Protein AF-A0A2L1S5H8-F1 (afdb_monomer)

Sequence (191 aa):
MRNFRTRRFAALLLAAVLMPIAGTLACQVPDAAPITPFDGDRMTGFEAARFRGLAEALLSDNAAERALVSALFAPGETPISQMPDGSYRCRTIKLGGLLPLTAYTQFACTVSNDGTRIEKLTGSQRFSGDLLPSDGGGLFYWGALHYGDETPWTMMPTPNAVRSAVSTRLPASPCDIAWNCPFPALNRHTT

Radius of gyration: 22.93 Å; Cα contacts (8 Å, |Δi|>4): 328; chains: 1; bounding box: 68×65×68 Å

Foldseek 3Di:
DDDDDDDPPPDPPPPPPPPPPPQLDLQADDPPDPADVVQVVLSVCQVVLVVQLQVLLVVAPPPVQNVVVCLQCVQHWDAAQFDAWDKAWDWDWGRDAPHNIDTDGTFIKTADDRRFKIWTQDDQKIKIFTWPQHPSRHTKTKIFIDGNPDDGDDDDPDPPTIFTWTWTQRVSDPRGTDIRGPDDNPPPPDD

Solvent-accessible surface area (backbone atoms only — not comparable to full-atom values): 11303 Å² total; per-residue (Å²): 134,83,87,82,86,80,89,82,80,82,75,85,79,80,78,77,79,80,68,78,80,76,69,74,53,41,64,38,80,33,90,85,55,95,66,53,73,70,55,52,60,55,52,75,46,36,68,65,52,50,54,50,12,53,57,33,26,71,69,37,85,53,62,68,53,44,50,52,53,49,56,45,50,68,62,40,79,50,59,34,70,74,45,75,60,47,82,44,80,42,62,57,69,47,51,27,81,98,46,32,50,47,69,54,70,78,29,50,23,40,29,36,80,92,23,32,31,42,37,39,78,40,65,68,66,22,37,42,31,37,43,40,66,11,81,27,49,2,30,26,37,46,28,31,71,34,46,61,91,50,75,78,76,74,92,63,97,51,94,84,57,66,45,66,31,29,29,46,24,20,59,65,46,104,83,47,72,41,72,53,56,70,70,78,78,82,70,75,78,84,124

Secondary structure (DSSP, 8-state):
-------------------------TTPPPTT----HHHHHHHHTHHHHHHHHHHHHHT-S-HHHHHHHHHHHTT-----S---SEEEEE--EEESSSSSEEEPPPEEEEEETTTTEEEE-SSSEEEEEEEEEPTTSSEEEEEEEEETTSPPPP----TTTEEEEEEE--TTSTT--EEE-----------

Mean predicted aligned error: 12.67 Å

pLDDT: mean 71.25, std 21.09, range [22.42, 96.81]

Structure (mmCIF, N/CA/C/O backbone):
data_AF-A0A2L1S5H8-F1
#
_entry.id   AF-A0A2L1S5H8-F1
#
loop_
_atom_site.group_PDB
_atom_site.id
_atom_site.type_symbol
_atom_site.label_atom_id
_atom_site.label_alt_id
_atom_site.label_comp_id
_atom_site.label_asym_id
_atom_site.label_entity_id
_atom_site.label_seq_id
_atom_site.pdbx_PDB_ins_code
_atom_site.Cartn_x
_atom_site.Cartn_y
_atom_site.Cartn_z
_atom_site.occupancy
_atom_site.B_iso_or_equiv
_atom_site.auth_seq_id
_atom_site.auth_comp_id
_atom_site.auth_asym_id
_atom_site.auth_atom_id
_atom_site.pdbx_PDB_model_num
ATOM 1 N N . MET A 1 1 ? -50.890 41.681 -49.998 1.00 37.38 1 MET A N 1
ATOM 2 C CA . MET A 1 1 ? -49.717 41.227 -50.776 1.00 37.38 1 MET A CA 1
ATOM 3 C C . MET A 1 1 ? -48.548 40.986 -49.826 1.00 37.38 1 MET A C 1
ATOM 5 O O . MET A 1 1 ? -48.240 41.877 -49.056 1.00 37.38 1 MET A O 1
ATOM 9 N N . ARG A 1 2 ? -47.940 39.794 -49.922 1.00 42.97 2 ARG A N 1
ATOM 10 C CA . ARG A 1 2 ? -46.590 39.385 -49.468 1.00 42.97 2 ARG A CA 1
ATOM 11 C C . ARG A 1 2 ? -46.210 39.445 -47.972 1.00 42.97 2 ARG A C 1
ATOM 13 O O . ARG A 1 2 ? -45.837 40.473 -47.427 1.00 42.97 2 ARG A O 1
ATOM 20 N N . ASN A 1 3 ? -46.192 38.234 -47.405 1.00 45.56 3 ASN A N 1
ATOM 21 C CA . ASN A 1 3 ? -45.348 37.693 -46.332 1.00 45.56 3 ASN A CA 1
ATOM 22 C C . ASN A 1 3 ? -43.925 38.285 -46.264 1.00 45.56 3 ASN A C 1
ATOM 24 O O . ASN A 1 3 ? -43.349 38.530 -47.316 1.00 45.56 3 ASN A O 1
ATOM 28 N N . PHE A 1 4 ? -43.315 38.343 -45.070 1.00 49.88 4 PHE A N 1
ATOM 29 C CA . PHE A 1 4 ? -42.161 37.499 -44.696 1.00 49.88 4 PHE A CA 1
ATOM 30 C C . PHE A 1 4 ? -41.820 37.601 -43.190 1.00 49.88 4 PHE A C 1
ATOM 32 O O . PHE A 1 4 ? -41.915 38.653 -42.569 1.00 49.88 4 PHE A O 1
ATOM 39 N N . ARG A 1 5 ? -41.450 36.429 -42.651 1.00 59.50 5 ARG A N 1
ATOM 40 C CA . ARG A 1 5 ? -40.860 36.043 -41.348 1.00 59.50 5 ARG A CA 1
ATOM 41 C C . ARG A 1 5 ? -39.951 37.122 -40.712 1.00 59.50 5 ARG A C 1
ATOM 43 O O . ARG A 1 5 ? -39.322 37.893 -41.420 1.00 59.50 5 ARG A O 1
ATOM 50 N N . THR A 1 6 ? -39.729 37.172 -39.393 1.00 53.41 6 THR A N 1
ATOM 51 C CA . THR A 1 6 ? -38.780 36.271 -38.703 1.00 53.41 6 THR A CA 1
ATOM 52 C C . THR A 1 6 ? -38.848 36.460 -37.179 1.00 53.41 6 THR A C 1
ATOM 54 O O . THR A 1 6 ? -38.653 37.560 -36.670 1.00 53.41 6 THR A O 1
ATOM 57 N N . ARG A 1 7 ? -39.087 35.363 -36.450 1.00 57.34 7 ARG A N 1
ATOM 58 C CA . ARG A 1 7 ? -38.918 35.250 -34.994 1.00 57.34 7 ARG A CA 1
ATOM 59 C C . ARG A 1 7 ? -37.433 35.395 -34.648 1.00 57.34 7 ARG A C 1
ATOM 61 O O . ARG A 1 7 ? -36.640 34.570 -35.090 1.00 57.34 7 ARG A O 1
ATOM 68 N N . ARG A 1 8 ? -37.053 36.387 -33.841 1.00 53.59 8 ARG A N 1
ATOM 69 C CA . ARG A 1 8 ? -35.722 36.443 -33.217 1.00 53.59 8 ARG A CA 1
ATOM 70 C C . ARG A 1 8 ? -35.810 35.877 -31.800 1.00 53.59 8 ARG A C 1
ATOM 72 O O . ARG A 1 8 ? -35.970 36.616 -30.839 1.00 53.59 8 ARG A O 1
ATOM 79 N N . PHE A 1 9 ? -35.730 34.552 -31.694 1.00 50.94 9 PHE A N 1
ATOM 80 C CA . PHE A 1 9 ? -35.296 33.894 -30.464 1.00 50.94 9 PHE A CA 1
ATOM 81 C C . PHE A 1 9 ? -33.781 34.093 -30.366 1.00 50.94 9 PHE A C 1
ATOM 83 O O . PHE A 1 9 ? -33.018 33.396 -31.030 1.00 50.94 9 PHE A O 1
ATOM 90 N N . ALA A 1 10 ? -33.345 35.088 -29.596 1.00 54.00 10 ALA A N 1
ATOM 91 C CA . ALA A 1 10 ? -31.948 35.217 -29.202 1.00 54.00 10 ALA A CA 1
ATOM 92 C C . ALA A 1 10 ? -31.666 34.157 -28.127 1.00 54.00 10 ALA A C 1
ATOM 94 O O . ALA A 1 10 ? -31.875 34.386 -26.939 1.00 54.00 10 ALA A O 1
ATOM 95 N N . ALA A 1 11 ? -31.283 32.957 -28.561 1.00 53.28 11 ALA A N 1
ATOM 96 C CA . ALA A 1 11 ? -30.838 31.896 -27.672 1.00 53.28 11 ALA A CA 1
ATOM 97 C C . ALA A 1 11 ? -29.423 32.224 -27.169 1.00 53.28 11 ALA A C 1
ATOM 99 O O . ALA A 1 11 ? -28.457 32.197 -27.930 1.00 53.28 11 ALA A O 1
ATOM 100 N N . LEU A 1 12 ? -29.320 32.546 -25.879 1.00 53.62 12 LEU A N 1
ATOM 101 C CA . LEU A 1 12 ? -28.081 32.517 -25.107 1.00 53.62 12 LEU A CA 1
ATOM 102 C C . LEU A 1 12 ? -27.557 31.073 -25.076 1.00 53.62 12 LEU A C 1
ATOM 104 O O . LEU A 1 12 ? -28.021 30.259 -24.283 1.00 53.62 12 LEU A O 1
ATOM 108 N N . LEU A 1 13 ? -26.598 30.744 -25.941 1.00 55.34 13 LEU A N 1
ATOM 109 C CA . LEU A 1 13 ? -25.787 29.531 -25.826 1.00 55.34 13 LEU A CA 1
ATOM 110 C C . LEU A 1 13 ? -24.495 29.880 -25.080 1.00 55.34 13 LEU A C 1
ATOM 112 O O . LEU A 1 13 ? -23.445 30.071 -25.685 1.00 55.34 13 LEU A O 1
ATOM 116 N N . LEU A 1 14 ? -24.580 29.971 -23.750 1.00 54.44 14 LEU A N 1
ATOM 117 C CA . LEU A 1 14 ? -23.407 29.827 -22.890 1.00 54.44 14 LEU A CA 1
ATOM 118 C C . LEU A 1 14 ? -23.212 28.319 -22.670 1.00 54.44 14 LEU A C 1
ATOM 120 O O . LEU A 1 14 ? -23.723 27.738 -21.715 1.00 54.44 14 LEU A O 1
ATOM 124 N N . ALA A 1 15 ? -22.547 27.657 -23.617 1.00 56.06 15 ALA A N 1
ATOM 125 C CA . ALA A 1 15 ? -22.095 26.287 -23.425 1.00 56.06 15 ALA A CA 1
ATOM 126 C C . ALA A 1 15 ? -20.966 26.315 -22.386 1.00 56.06 15 ALA A C 1
ATOM 128 O O . ALA A 1 15 ? -19.814 26.601 -22.709 1.00 56.06 15 ALA A O 1
ATOM 129 N N . ALA A 1 16 ? -21.317 26.084 -21.121 1.00 56.06 16 ALA A N 1
ATOM 130 C CA . ALA A 1 16 ? -20.352 25.797 -20.076 1.00 56.06 16 ALA A CA 1
ATOM 131 C C . ALA A 1 16 ? -19.598 24.524 -20.480 1.00 56.06 16 ALA A C 1
ATOM 133 O O . ALA A 1 16 ? -20.149 23.422 -20.453 1.00 56.06 16 ALA A O 1
ATOM 134 N N . VAL A 1 17 ? -18.349 24.694 -20.910 1.00 54.56 17 VAL A N 1
ATOM 135 C CA . VAL A 1 17 ? -17.398 23.601 -21.093 1.00 54.56 17 VAL A CA 1
ATOM 136 C C . VAL A 1 17 ? -17.164 23.005 -19.706 1.00 54.56 17 VAL A C 1
ATOM 138 O O . VAL A 1 17 ? -16.354 23.500 -18.927 1.00 54.56 17 VAL A O 1
ATOM 141 N N . LEU A 1 18 ? -17.926 21.962 -19.376 1.00 51.59 18 LEU A N 1
ATOM 142 C CA . LEU A 1 18 ? -17.599 21.006 -18.324 1.00 51.59 18 LEU A CA 1
ATOM 143 C C . LEU A 1 18 ? -16.350 20.258 -18.788 1.00 51.59 18 LEU A C 1
ATOM 145 O O . LEU A 1 18 ? -16.427 19.145 -19.298 1.00 51.59 18 LEU A O 1
ATOM 149 N N . MET A 1 19 ? -15.196 20.910 -18.678 1.00 46.59 19 MET A N 1
ATOM 150 C CA . MET A 1 19 ? -13.923 20.218 -18.738 1.00 46.59 19 MET A CA 1
ATOM 151 C C . MET A 1 19 ? -13.879 19.374 -17.463 1.00 46.59 19 MET A C 1
ATOM 153 O O . MET A 1 19 ? -13.896 19.957 -16.372 1.00 46.59 19 MET A O 1
ATOM 157 N N . PRO A 1 20 ? -13.905 18.033 -17.540 1.00 42.75 20 PRO A N 1
ATOM 158 C CA . PRO A 1 20 ? -13.658 17.243 -16.355 1.00 42.75 20 PRO A CA 1
ATOM 159 C C . PRO A 1 20 ? -12.245 17.608 -15.913 1.00 42.75 20 PRO A C 1
ATOM 161 O O . PRO A 1 20 ? -11.277 17.390 -16.643 1.00 42.75 20 PRO A O 1
ATOM 164 N N . ILE A 1 21 ? -12.128 18.224 -14.739 1.00 43.25 21 ILE A N 1
ATOM 165 C CA . ILE A 1 21 ? -10.855 18.298 -14.038 1.00 43.25 21 ILE A CA 1
ATOM 166 C C . ILE A 1 21 ? -10.574 16.846 -13.665 1.00 43.25 21 ILE A C 1
ATOM 168 O O . ILE A 1 21 ? -11.036 16.355 -12.637 1.00 43.25 21 ILE A O 1
ATOM 172 N N . ALA A 1 22 ? -9.916 16.122 -14.567 1.00 45.59 22 ALA A N 1
ATOM 173 C CA . ALA A 1 22 ? -9.324 14.839 -14.263 1.00 45.59 22 ALA A CA 1
ATOM 174 C C . ALA A 1 22 ? -8.215 15.143 -13.257 1.00 45.59 22 ALA A C 1
ATOM 176 O O . ALA A 1 22 ? -7.086 15.456 -13.627 1.00 45.59 22 ALA A O 1
ATOM 177 N N . GLY A 1 23 ? -8.577 15.173 -11.974 1.00 46.03 23 GLY A N 1
ATOM 178 C CA . GLY A 1 23 ? -7.593 15.173 -10.911 1.00 46.03 23 GLY A CA 1
ATOM 179 C C . GLY A 1 23 ? -6.700 13.966 -11.149 1.00 46.03 23 GLY A C 1
ATOM 180 O O . GLY A 1 23 ? -7.201 12.852 -11.308 1.00 46.03 23 GLY A O 1
ATOM 181 N N . THR A 1 24 ? -5.394 14.193 -11.237 1.00 46.19 24 THR A N 1
ATOM 182 C CA . THR A 1 24 ? -4.409 13.119 -11.284 1.00 46.19 24 THR A CA 1
ATOM 183 C C . THR A 1 24 ? -4.548 12.340 -9.985 1.00 46.19 24 THR A C 1
ATOM 185 O O . THR A 1 24 ? -4.093 12.782 -8.929 1.00 46.19 24 THR A O 1
ATOM 188 N N . LEU A 1 25 ? -5.260 11.217 -10.032 1.00 52.94 25 LEU A N 1
ATOM 189 C CA . LEU A 1 25 ? -5.315 10.302 -8.906 1.00 52.94 25 LEU A CA 1
ATOM 190 C C . LEU A 1 25 ? -3.880 9.845 -8.635 1.00 52.94 25 LEU A C 1
ATOM 192 O O . LEU A 1 25 ? -3.161 9.506 -9.573 1.00 52.94 25 LEU A O 1
ATOM 196 N N . ALA A 1 26 ? -3.479 9.781 -7.363 1.00 50.38 26 ALA A N 1
ATOM 197 C CA . ALA A 1 26 ? -2.164 9.277 -6.935 1.00 50.38 26 ALA A CA 1
ATOM 198 C C . ALA A 1 26 ? -1.863 7.842 -7.436 1.00 50.38 26 ALA A C 1
ATOM 200 O O . ALA A 1 26 ? -0.739 7.346 -7.348 1.00 50.38 26 ALA A O 1
ATOM 201 N N . CYS A 1 27 ? -2.889 7.194 -7.985 1.00 57.31 27 CYS A N 1
ATOM 202 C CA . CYS A 1 27 ? -2.998 5.787 -8.304 1.00 57.31 27 CYS A CA 1
ATOM 203 C C . CYS A 1 27 ? -2.914 5.480 -9.800 1.00 57.31 27 CYS A C 1
ATOM 205 O O . CYS A 1 27 ? -3.568 4.551 -10.269 1.00 57.31 27 CYS A O 1
ATOM 207 N N . GLN A 1 28 ? -2.151 6.270 -10.556 1.00 66.94 28 GLN A N 1
ATOM 208 C CA . GLN A 1 28 ? -1.838 5.926 -11.940 1.00 66.94 28 GLN A CA 1
ATOM 209 C C . GLN A 1 28 ? -0.764 4.838 -11.991 1.00 66.94 28 GLN A C 1
ATOM 211 O O . GLN A 1 28 ? 0.167 4.811 -11.183 1.00 66.94 28 GLN A O 1
ATOM 216 N N . VAL A 1 29 ? -0.927 3.913 -12.933 1.00 73.50 29 VAL A N 1
ATOM 217 C CA . VAL A 1 29 ? 0.124 2.956 -13.270 1.00 73.50 29 VAL A CA 1
ATOM 218 C C . VAL A 1 29 ? 1.192 3.720 -14.056 1.00 73.50 29 VAL A C 1
ATOM 220 O O . VAL A 1 29 ? 0.826 4.326 -15.058 1.00 73.50 29 VAL A O 1
ATOM 223 N N . PRO A 1 30 ? 2.471 3.686 -13.650 1.00 76.06 30 PRO A N 1
ATOM 224 C CA . PRO A 1 30 ? 3.540 4.311 -14.421 1.00 76.06 30 PRO A CA 1
ATOM 225 C C . PRO A 1 30 ? 3.689 3.657 -15.800 1.00 76.06 30 PRO A C 1
ATOM 227 O O . PRO A 1 30 ? 3.696 2.429 -15.886 1.00 76.06 30 PRO A O 1
ATOM 230 N N . ASP A 1 31 ? 3.932 4.441 -16.853 1.00 76.88 31 ASP A N 1
ATOM 231 C CA . ASP A 1 31 ? 4.202 3.917 -18.209 1.00 76.88 31 ASP A CA 1
ATOM 232 C C . ASP A 1 31 ? 5.375 2.919 -18.244 1.00 76.88 31 ASP A C 1
ATOM 234 O O . ASP A 1 31 ? 5.386 1.959 -19.014 1.00 76.88 31 ASP A O 1
ATOM 238 N N . ALA A 1 32 ? 6.376 3.135 -17.387 1.00 72.75 32 ALA A N 1
ATOM 239 C CA . ALA A 1 32 ? 7.549 2.272 -17.269 1.00 72.75 32 ALA A CA 1
ATOM 240 C C . ALA A 1 32 ? 7.298 0.998 -16.439 1.00 72.75 32 ALA A C 1
ATOM 242 O O . ALA A 1 32 ? 8.213 0.185 -16.288 1.00 72.75 32 ALA A O 1
ATOM 243 N N . ALA A 1 33 ? 6.104 0.819 -15.862 1.00 77.44 33 ALA A N 1
ATOM 244 C CA . ALA A 1 33 ? 5.811 -0.331 -15.022 1.00 77.44 33 ALA A CA 1
ATOM 245 C C . ALA A 1 33 ? 5.723 -1.612 -15.873 1.00 77.44 33 ALA A C 1
ATOM 247 O O . ALA A 1 33 ? 4.916 -1.680 -16.804 1.00 77.44 33 ALA A O 1
ATOM 248 N N . PRO A 1 34 ? 6.499 -2.663 -15.551 1.00 80.00 34 PRO A N 1
ATOM 249 C CA . PRO A 1 34 ? 6.516 -3.916 -16.309 1.00 80.00 34 PRO A CA 1
ATOM 250 C C . PRO A 1 34 ? 5.311 -4.808 -15.955 1.00 80.00 34 PRO A C 1
ATOM 252 O O . PRO A 1 34 ? 5.455 -5.947 -15.506 1.00 80.00 34 PRO A O 1
ATOM 255 N N . ILE A 1 35 ? 4.099 -4.277 -16.129 1.00 75.50 35 ILE A N 1
ATOM 256 C CA . ILE A 1 35 ? 2.846 -4.974 -15.830 1.00 75.50 35 ILE A CA 1
ATOM 257 C C . ILE A 1 35 ? 2.243 -5.625 -17.075 1.00 75.50 35 ILE A C 1
ATOM 259 O O . ILE A 1 35 ? 2.471 -5.198 -18.207 1.00 75.50 35 ILE A O 1
ATOM 263 N N . THR A 1 36 ? 1.444 -6.671 -16.873 1.00 78.12 36 THR A N 1
ATOM 264 C CA . THR A 1 36 ? 0.701 -7.293 -17.974 1.00 78.12 36 THR A CA 1
ATOM 265 C C . THR A 1 36 ? -0.520 -6.445 -18.363 1.00 78.12 36 THR A C 1
ATOM 267 O O . THR A 1 36 ? -1.023 -5.684 -17.532 1.00 78.12 36 THR A O 1
ATOM 270 N N . PRO A 1 37 ? -1.083 -6.606 -19.578 1.00 80.31 37 PRO A N 1
ATOM 271 C CA . PRO A 1 37 ? -2.356 -5.970 -19.928 1.00 80.31 37 PRO A CA 1
ATOM 272 C C . PRO A 1 37 ? -3.489 -6.317 -18.950 1.00 80.31 37 PRO A C 1
ATOM 274 O O . PRO A 1 37 ? -4.278 -5.454 -18.582 1.00 80.31 37 PRO A O 1
ATOM 277 N N . PHE A 1 38 ? -3.514 -7.561 -18.455 1.00 74.62 38 PHE A N 1
ATOM 278 C CA . PHE A 1 38 ? -4.476 -8.009 -17.447 1.00 74.62 38 PHE A CA 1
ATOM 279 C C . PHE A 1 38 ? -4.347 -7.234 -16.126 1.00 74.62 38 PHE A C 1
ATOM 281 O O . PHE A 1 38 ? -5.352 -6.868 -15.514 1.00 74.62 38 PHE A O 1
ATOM 288 N N . ASP A 1 39 ? -3.120 -6.957 -15.683 1.00 74.00 39 ASP A N 1
ATOM 289 C CA . ASP A 1 39 ? -2.881 -6.110 -14.512 1.00 74.00 39 ASP A CA 1
ATOM 290 C C . ASP A 1 39 ? -3.316 -4.665 -14.773 1.00 74.00 39 ASP A C 1
ATOM 292 O O . ASP A 1 39 ? -3.930 -4.050 -13.901 1.00 74.00 39 ASP A O 1
ATOM 296 N N . GLY A 1 40 ? -3.055 -4.145 -15.976 1.00 78.69 40 GLY A N 1
ATOM 297 C CA . GLY A 1 40 ? -3.475 -2.807 -16.394 1.00 78.69 40 GLY A CA 1
ATOM 298 C C . GLY A 1 40 ? -4.989 -2.628 -16.304 1.00 78.69 40 GLY A C 1
ATOM 299 O O . GLY A 1 40 ? -5.462 -1.709 -15.634 1.00 78.69 40 GLY A O 1
ATOM 300 N N . ASP A 1 41 ? -5.752 -3.566 -16.872 1.00 77.31 41 ASP A N 1
ATOM 301 C CA . ASP A 1 41 ? -7.217 -3.564 -16.815 1.00 77.31 41 ASP A CA 1
ATOM 302 C C . ASP A 1 41 ? -7.726 -3.558 -15.370 1.00 77.31 41 ASP A C 1
ATOM 304 O O . ASP A 1 41 ? -8.626 -2.793 -15.017 1.00 77.31 41 ASP A O 1
ATOM 308 N N . ARG A 1 42 ? -7.119 -4.357 -14.485 1.00 74.44 42 ARG A N 1
ATOM 309 C CA . ARG A 1 42 ? -7.489 -4.378 -13.061 1.00 74.44 42 ARG A CA 1
ATOM 310 C C . ARG A 1 42 ? -7.230 -3.048 -12.368 1.00 74.44 42 ARG A C 1
ATOM 312 O O . ARG A 1 42 ? -8.025 -2.646 -11.516 1.00 74.44 42 ARG A O 1
ATOM 319 N N . MET A 1 43 ? -6.135 -2.380 -12.714 1.00 76.69 43 MET A N 1
ATOM 320 C CA . MET A 1 43 ? -5.774 -1.096 -12.122 1.00 76.69 43 MET A CA 1
ATOM 321 C C . MET A 1 43 ? -6.755 0.019 -12.501 1.00 76.69 43 MET A C 1
ATOM 323 O O . MET A 1 43 ? -6.967 0.921 -11.693 1.00 76.69 43 MET A O 1
ATOM 327 N N . THR A 1 44 ? -7.459 -0.084 -13.635 1.00 79.69 44 THR A N 1
ATOM 328 C CA . THR A 1 44 ? -8.524 0.878 -13.989 1.00 79.69 44 THR A CA 1
ATOM 329 C C . THR A 1 44 ? -9.662 0.927 -12.958 1.00 79.69 44 THR A C 1
ATOM 331 O O . THR A 1 44 ? -10.268 1.975 -12.743 1.00 79.69 44 THR A O 1
ATOM 334 N N . GLY A 1 45 ? -9.935 -0.188 -12.270 1.00 75.88 45 GLY A N 1
ATOM 335 C CA . GLY A 1 45 ? -10.990 -0.304 -11.259 1.00 75.88 45 GLY A CA 1
ATOM 336 C C . GLY A 1 45 ? -10.540 0.003 -9.828 1.00 75.88 45 GLY A C 1
ATOM 337 O O . GLY A 1 45 ? -11.317 -0.210 -8.892 1.00 75.88 45 GLY A O 1
ATOM 338 N N . PHE A 1 46 ? -9.299 0.459 -9.638 1.00 77.81 46 PHE A N 1
ATOM 339 C CA . PHE A 1 46 ? -8.663 0.551 -8.326 1.00 77.81 46 PHE A CA 1
ATOM 340 C C . PHE A 1 46 ? -9.439 1.416 -7.322 1.00 77.81 46 PHE A C 1
ATOM 342 O O . PHE A 1 46 ? -9.778 0.933 -6.241 1.00 77.81 46 PHE A O 1
ATOM 349 N N . GLU A 1 47 ? -9.780 2.659 -7.676 1.00 78.00 47 GLU A N 1
ATOM 350 C CA . GLU A 1 47 ? -10.494 3.568 -6.763 1.00 78.00 47 GLU A CA 1
ATOM 351 C C . GLU A 1 47 ? -11.873 3.029 -6.374 1.00 78.00 47 GLU A C 1
ATOM 353 O O . GLU A 1 47 ? -12.263 3.054 -5.207 1.00 78.00 47 GLU A O 1
ATOM 358 N N . ALA A 1 48 ? -12.609 2.463 -7.333 1.00 82.31 48 ALA A N 1
ATOM 359 C CA . ALA A 1 48 ? -13.911 1.868 -7.054 1.00 82.31 48 ALA A CA 1
ATOM 360 C C . ALA A 1 48 ? -13.793 0.672 -6.093 1.00 82.31 48 ALA A C 1
ATOM 362 O O . ALA A 1 48 ? -14.609 0.525 -5.180 1.00 82.31 48 ALA A O 1
ATOM 363 N N . ALA A 1 49 ? -12.774 -0.176 -6.271 1.00 82.19 49 ALA A N 1
ATOM 364 C CA . ALA A 1 49 ? -12.492 -1.282 -5.360 1.00 82.19 49 ALA A CA 1
ATOM 365 C C . ALA A 1 49 ? -12.109 -0.780 -3.961 1.00 82.19 49 ALA A C 1
ATOM 367 O O . ALA A 1 49 ? -12.590 -1.316 -2.963 1.00 82.19 49 ALA A O 1
ATOM 368 N N . ARG A 1 50 ? -11.302 0.281 -3.891 1.00 83.94 50 ARG A N 1
ATOM 369 C CA . ARG A 1 50 ? -10.880 0.920 -2.646 1.00 83.94 50 ARG A CA 1
ATOM 370 C C . ARG A 1 50 ? -12.063 1.476 -1.853 1.00 83.94 50 ARG A C 1
ATOM 372 O O . ARG A 1 50 ? -12.213 1.138 -0.680 1.00 83.94 50 ARG A O 1
ATOM 379 N N . PHE A 1 51 ? -12.927 2.272 -2.484 1.00 86.88 51 PHE A N 1
ATOM 380 C CA . PHE A 1 51 ? -14.115 2.821 -1.822 1.00 86.88 51 PHE A CA 1
ATOM 381 C C . PHE A 1 51 ? -15.077 1.729 -1.367 1.00 86.88 51 PHE A C 1
ATOM 383 O O . PHE A 1 51 ? -15.600 1.802 -0.256 1.00 86.88 51 PHE A O 1
ATOM 390 N N . ARG A 1 52 ? -15.274 0.690 -2.187 1.00 89.38 52 ARG A N 1
ATOM 391 C CA . ARG A 1 52 ? -16.094 -0.463 -1.802 1.00 89.38 52 ARG A CA 1
ATOM 392 C C . ARG A 1 52 ? -15.523 -1.168 -0.571 1.00 89.38 52 ARG A C 1
ATOM 394 O O . ARG A 1 52 ? -16.261 -1.398 0.378 1.00 89.38 52 ARG A O 1
ATOM 401 N N . GLY A 1 53 ? -14.220 -1.447 -0.557 1.00 89.06 53 GLY A N 1
ATOM 402 C CA . GLY A 1 53 ? -13.559 -2.080 0.584 1.00 89.06 53 GLY A CA 1
ATOM 403 C C . GLY A 1 53 ? -13.667 -1.244 1.860 1.00 89.06 53 GLY A C 1
ATOM 404 O O . GLY A 1 53 ? -13.957 -1.787 2.923 1.00 89.06 53 GLY A O 1
ATOM 405 N N . LEU A 1 54 ? -13.486 0.078 1.770 1.00 91.00 54 LEU A N 1
ATOM 406 C CA . LEU A 1 54 ? -13.679 0.984 2.908 1.00 91.00 54 LEU A CA 1
ATOM 407 C C . LEU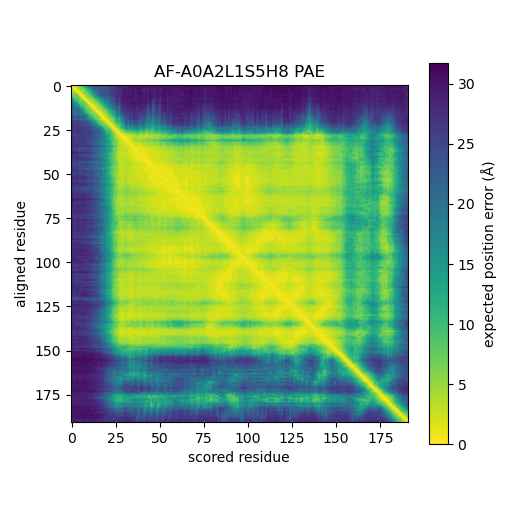 A 1 54 ? -15.128 0.971 3.409 1.00 91.00 54 LEU A C 1
ATOM 409 O O . LEU A 1 54 ? -15.349 0.906 4.615 1.00 91.00 54 LEU A O 1
ATOM 413 N N . ALA A 1 55 ? -16.109 0.985 2.502 1.00 93.50 55 ALA A N 1
ATOM 414 C CA . ALA A 1 55 ? -17.520 0.893 2.864 1.00 93.50 55 ALA A CA 1
ATOM 415 C C . ALA A 1 55 ? -17.850 -0.438 3.561 1.00 93.50 55 ALA A C 1
ATOM 417 O O . ALA A 1 55 ? -18.538 -0.438 4.577 1.00 93.50 55 ALA A O 1
ATOM 418 N N . GLU A 1 56 ? -17.317 -1.560 3.071 1.00 93.56 56 GLU A N 1
ATOM 419 C CA . GLU A 1 56 ? -17.459 -2.869 3.722 1.00 93.56 56 GLU A CA 1
ATOM 420 C C . GLU A 1 56 ? -16.773 -2.898 5.097 1.00 93.56 56 GLU A C 1
ATOM 422 O O . GLU A 1 56 ? -17.346 -3.408 6.058 1.00 93.56 56 GLU A O 1
ATOM 427 N N . ALA A 1 57 ? -15.594 -2.285 5.237 1.00 94.06 57 ALA A N 1
ATOM 428 C CA . ALA A 1 57 ? -14.872 -2.220 6.506 1.00 94.06 57 ALA A CA 1
ATOM 429 C C . ALA A 1 57 ? -15.641 -1.471 7.605 1.00 94.06 57 ALA A C 1
ATOM 431 O O . ALA A 1 57 ? -15.533 -1.831 8.782 1.00 94.06 57 ALA A O 1
ATOM 432 N N . LEU A 1 58 ? -16.460 -0.478 7.238 1.00 93.75 58 LEU A N 1
ATOM 433 C CA . LEU A 1 58 ? -17.350 0.220 8.173 1.00 93.75 58 LEU A CA 1
ATOM 434 C C . LEU A 1 58 ? -18.424 -0.699 8.774 1.00 93.75 58 LEU A C 1
ATOM 436 O O . LEU A 1 58 ? -18.893 -0.425 9.877 1.00 93.75 58 LEU A O 1
ATOM 440 N N . LEU A 1 59 ? -18.780 -1.787 8.083 1.00 95.31 59 LEU A N 1
ATOM 441 C CA . LEU A 1 59 ? -19.771 -2.772 8.528 1.00 95.31 59 LEU A CA 1
ATOM 442 C 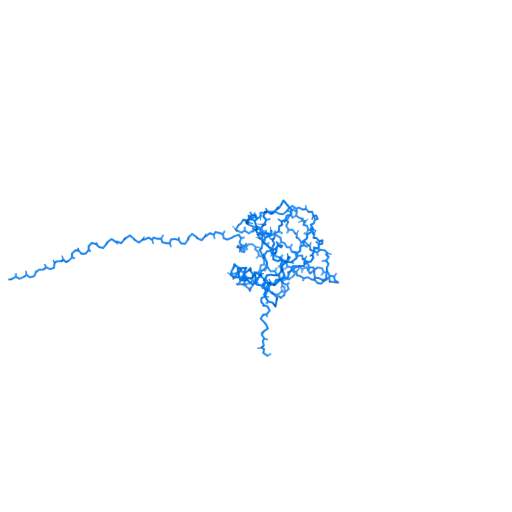C . LEU A 1 59 ? -19.178 -3.869 9.424 1.00 95.31 59 LEU A C 1
ATOM 444 O O . LEU A 1 59 ? -19.920 -4.714 9.914 1.00 95.31 59 LEU A O 1
ATOM 448 N N . SER A 1 60 ? -17.857 -3.902 9.629 1.00 96.25 60 SER A N 1
ATOM 449 C CA . SER A 1 60 ? -17.235 -4.868 10.544 1.00 96.25 60 SER A CA 1
ATOM 450 C C . SER A 1 60 ? -17.735 -4.654 11.969 1.00 96.25 60 SER A C 1
ATOM 452 O O . SER A 1 60 ? -17.780 -3.514 12.413 1.00 96.25 60 SER A O 1
ATOM 454 N N . ASP A 1 61 ? -18.003 -5.718 12.730 1.00 96.81 61 ASP A N 1
ATOM 455 C CA . ASP A 1 61 ? -18.331 -5.622 14.162 1.00 96.81 61 ASP A CA 1
ATOM 456 C C . ASP A 1 61 ? -17.090 -5.384 15.043 1.00 96.81 61 ASP A C 1
ATOM 458 O O . ASP A 1 61 ? -17.197 -4.918 16.181 1.00 96.81 61 ASP A O 1
ATOM 462 N N . ASN A 1 62 ? -15.882 -5.602 14.511 1.00 96.62 62 ASN A N 1
ATOM 463 C CA . ASN A 1 62 ? -14.636 -5.444 15.257 1.00 96.62 62 ASN A CA 1
ATOM 464 C C . ASN A 1 62 ? -14.232 -3.966 15.406 1.00 96.62 62 ASN A C 1
ATOM 466 O O . ASN A 1 62 ? -13.559 -3.383 14.552 1.00 96.62 62 ASN A O 1
ATOM 470 N N . ALA A 1 63 ? -14.616 -3.354 16.530 1.00 96.56 63 ALA A N 1
ATOM 471 C CA . ALA A 1 63 ? -14.355 -1.940 16.801 1.00 96.56 63 ALA A CA 1
ATOM 472 C C . 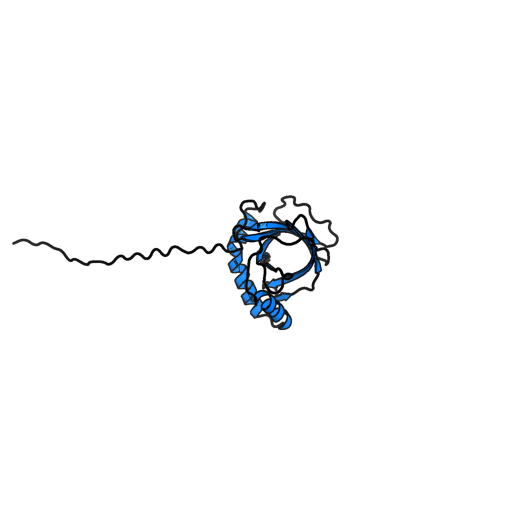ALA A 1 63 ? -12.861 -1.582 16.844 1.00 96.56 63 ALA A C 1
ATOM 474 O O . ALA A 1 63 ? -12.490 -0.482 16.434 1.00 96.56 63 ALA A O 1
ATOM 475 N N . ALA A 1 64 ? -12.001 -2.499 17.296 1.00 95.56 64 ALA A N 1
ATOM 476 C CA . ALA A 1 64 ? -10.562 -2.260 17.362 1.00 95.56 64 ALA A CA 1
ATOM 477 C C . ALA A 1 64 ? -9.938 -2.186 15.960 1.00 95.56 64 ALA A C 1
ATOM 479 O O . ALA A 1 64 ? -9.122 -1.306 15.690 1.00 95.56 64 ALA A O 1
ATOM 480 N N . GLU A 1 65 ? -10.354 -3.060 15.042 1.00 94.75 65 GLU A N 1
ATOM 481 C CA . GLU A 1 65 ? -9.897 -2.997 13.652 1.00 94.75 65 GLU A CA 1
ATOM 482 C C . GLU A 1 65 ? -10.420 -1.751 12.937 1.00 94.75 65 GLU A C 1
ATOM 484 O O . GLU A 1 65 ? -9.653 -1.090 12.234 1.00 94.75 65 GLU A O 1
ATOM 489 N N . ARG A 1 66 ? -11.689 -1.376 13.155 1.00 95.38 66 ARG A N 1
ATOM 490 C CA . ARG A 1 66 ? -12.228 -0.124 12.601 1.00 95.38 66 ARG A CA 1
ATOM 491 C C . ARG A 1 66 ? -11.445 1.086 13.105 1.00 95.38 66 ARG A C 1
ATOM 493 O O . ARG A 1 66 ? -11.103 1.953 12.312 1.00 95.38 66 ARG A O 1
ATOM 500 N N . ALA A 1 67 ? -11.099 1.125 14.394 1.00 93.81 67 ALA A N 1
ATOM 501 C CA . ALA A 1 67 ? -10.284 2.198 14.960 1.00 93.81 67 ALA A CA 1
ATOM 502 C C . ALA A 1 67 ? -8.881 2.268 14.333 1.00 93.81 67 ALA A C 1
ATOM 504 O O . ALA A 1 67 ? -8.390 3.367 14.085 1.00 93.81 67 ALA A O 1
ATOM 505 N N . LEU A 1 68 ? -8.258 1.121 14.022 1.00 91.31 68 LEU A N 1
ATOM 506 C CA . LEU A 1 68 ? -6.984 1.082 13.295 1.00 91.31 68 LEU A CA 1
ATOM 507 C C . LEU A 1 68 ? -7.108 1.699 11.897 1.00 91.31 68 LEU A C 1
ATOM 509 O O . LEU A 1 68 ? -6.255 2.494 11.517 1.00 91.31 68 LEU A O 1
ATOM 513 N N . VAL A 1 69 ? -8.164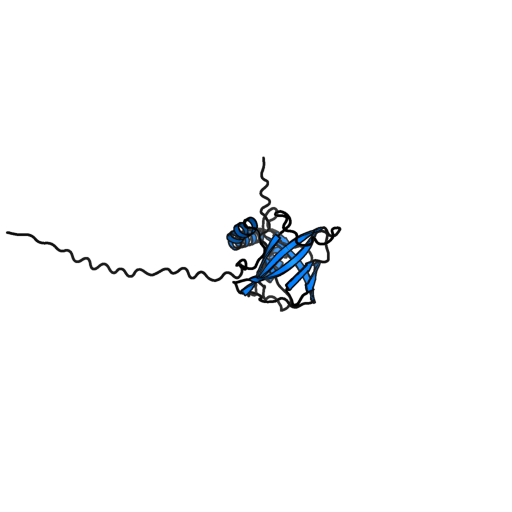 1.364 11.150 1.00 90.81 69 VAL A N 1
ATOM 514 C CA . VAL A 1 69 ? -8.425 1.947 9.823 1.00 90.81 69 VAL A CA 1
ATOM 515 C C . VAL A 1 69 ? -8.705 3.446 9.931 1.00 90.81 69 VAL A C 1
ATOM 517 O O . VAL A 1 69 ? -8.119 4.232 9.196 1.00 90.81 69 VAL A O 1
ATOM 520 N N . SER A 1 70 ? -9.540 3.875 10.878 1.00 90.12 70 SER A N 1
ATOM 521 C CA . SER A 1 70 ? -9.826 5.299 11.080 1.00 90.12 70 SER A CA 1
ATOM 522 C C . SER A 1 70 ? -8.570 6.092 11.432 1.00 90.12 70 SER A C 1
ATOM 524 O O . SER A 1 70 ? -8.338 7.143 10.846 1.00 90.12 70 SER A O 1
ATOM 526 N N . ALA A 1 71 ? -7.735 5.590 12.348 1.00 87.12 71 ALA A N 1
ATOM 527 C CA . ALA A 1 71 ? -6.475 6.238 12.720 1.00 87.12 71 ALA A CA 1
ATOM 528 C C . ALA A 1 71 ? -5.503 6.325 11.540 1.00 87.12 71 ALA A C 1
ATOM 530 O O . ALA A 1 71 ? -4.761 7.296 11.416 1.00 87.12 71 ALA A O 1
ATOM 531 N N . LEU A 1 72 ? -5.540 5.320 10.666 1.00 83.31 72 LEU A N 1
ATOM 532 C CA . LEU A 1 72 ? -4.738 5.275 9.464 1.00 83.31 72 LEU A CA 1
ATOM 533 C C . LEU A 1 72 ? -5.137 6.407 8.489 1.00 83.31 72 LEU A C 1
ATOM 535 O O . LEU A 1 72 ? -4.258 7.098 7.998 1.00 83.31 72 LEU A O 1
ATOM 539 N N . PHE A 1 73 ? -6.427 6.668 8.258 1.00 82.56 73 PHE A N 1
ATOM 540 C CA . PHE A 1 73 ? -6.880 7.718 7.322 1.00 82.56 73 PHE A CA 1
ATOM 541 C C . PHE A 1 73 ? -7.100 9.110 7.942 1.00 82.56 73 PHE A C 1
ATOM 543 O O . PHE A 1 73 ? -7.177 10.095 7.210 1.00 82.56 73 PHE A O 1
ATOM 550 N N . ALA A 1 74 ? -7.190 9.222 9.271 1.00 84.81 74 ALA A N 1
ATOM 551 C CA . ALA A 1 74 ? -7.464 10.476 9.987 1.00 84.81 74 ALA A CA 1
ATOM 552 C C . ALA A 1 74 ? -6.602 11.691 9.579 1.00 84.81 74 ALA A C 1
ATOM 554 O O . ALA A 1 74 ? -7.139 12.798 9.530 1.00 84.81 74 ALA A O 1
ATOM 555 N N . PRO A 1 75 ? -5.301 11.545 9.278 1.00 78.00 75 PRO A N 1
ATOM 556 C CA . PRO A 1 75 ? -4.458 12.682 8.920 1.00 78.00 75 PRO A CA 1
ATOM 557 C C . PRO A 1 75 ? -4.607 13.143 7.461 1.00 78.00 75 PRO A C 1
ATOM 559 O O . PRO A 1 75 ? -4.000 14.140 7.076 1.00 78.00 75 PRO A O 1
ATOM 562 N N . GLY A 1 76 ? -5.394 12.434 6.648 1.00 78.19 76 GLY A N 1
ATOM 563 C CA . GLY A 1 76 ? -5.541 12.671 5.214 1.00 78.19 76 GLY A CA 1
ATOM 564 C C . GLY A 1 76 ? -4.707 11.710 4.370 1.00 78.19 76 GLY A C 1
ATOM 565 O O . GLY A 1 76 ? -4.221 10.693 4.852 1.00 78.19 76 GLY A O 1
ATOM 566 N N . GLU A 1 77 ? -4.553 12.018 3.088 1.00 73.06 77 GLU A N 1
ATOM 567 C CA . GLU A 1 77 ? -3.782 11.222 2.132 1.00 73.06 77 GLU A CA 1
ATOM 568 C C . GLU A 1 77 ? -2.840 12.152 1.381 1.00 73.06 77 GLU A C 1
ATOM 570 O O . GLU A 1 77 ? -3.288 13.022 0.636 1.00 73.06 77 GLU A O 1
ATOM 575 N N . THR A 1 78 ? -1.537 11.963 1.571 1.00 75.56 78 THR A N 1
ATOM 576 C CA . THR A 1 78 ? -0.514 12.720 0.844 1.00 75.56 78 THR A CA 1
ATOM 577 C C . THR A 1 78 ? 0.398 11.718 0.160 1.00 75.56 78 THR A C 1
ATOM 579 O O . THR A 1 78 ? 0.973 10.886 0.862 1.00 75.56 78 THR A O 1
ATOM 582 N N . PRO A 1 79 ? 0.559 11.762 -1.173 1.00 73.44 79 PRO A N 1
ATOM 583 C CA . PRO A 1 79 ? 1.443 10.844 -1.880 1.00 73.44 79 PRO A CA 1
ATOM 584 C C . PRO A 1 79 ? 2.885 10.878 -1.353 1.00 73.44 79 PRO A C 1
ATOM 586 O O . PRO A 1 79 ? 3.371 11.905 -0.873 1.00 73.44 79 PRO A O 1
ATOM 589 N N . ILE A 1 80 ? 3.571 9.738 -1.449 1.00 75.69 80 ILE A N 1
ATOM 590 C CA . ILE A 1 80 ? 5.025 9.657 -1.286 1.00 75.69 80 ILE A CA 1
ATOM 591 C C . ILE A 1 80 ? 5.693 9.463 -2.613 1.00 75.69 80 ILE A C 1
ATOM 593 O O . ILE A 1 80 ? 5.336 8.538 -3.322 1.00 75.69 80 ILE A O 1
ATOM 597 N N . SER A 1 81 ? 6.727 10.249 -2.874 1.00 79.19 81 SER A N 1
ATOM 598 C CA . SER A 1 81 ? 7.593 10.049 -4.028 1.00 79.19 81 SER A CA 1
ATOM 599 C C . SER A 1 81 ? 8.763 9.104 -3.745 1.00 79.19 81 SER A C 1
ATOM 601 O O . SER A 1 81 ? 9.365 8.600 -4.684 1.00 79.19 81 SER A O 1
ATOM 603 N N . GLN A 1 82 ? 9.103 8.863 -2.472 1.00 83.56 82 GLN A N 1
ATOM 604 C CA . GLN A 1 82 ? 10.207 7.986 -2.079 1.00 83.56 82 GLN A CA 1
ATOM 605 C C . GLN A 1 82 ? 10.014 7.449 -0.657 1.00 83.56 82 GLN A C 1
ATOM 607 O O . GLN A 1 82 ? 9.459 8.129 0.217 1.00 83.56 82 GLN A O 1
ATOM 612 N N . MET A 1 83 ? 10.503 6.232 -0.421 1.00 84.44 83 MET A N 1
ATOM 613 C CA . MET A 1 83 ? 10.562 5.626 0.903 1.00 84.44 83 MET A CA 1
ATOM 614 C C . MET A 1 83 ? 12.018 5.585 1.392 1.00 84.44 83 MET A C 1
ATOM 616 O O . MET A 1 83 ? 12.889 5.216 0.617 1.00 84.44 83 MET A O 1
ATOM 620 N N . PRO A 1 84 ? 12.330 5.980 2.638 1.00 89.25 84 PRO A N 1
ATOM 621 C CA . PRO A 1 84 ? 13.693 5.850 3.148 1.00 89.25 84 PRO A CA 1
ATOM 622 C C . PRO A 1 84 ? 14.111 4.381 3.258 1.00 89.25 84 PRO A C 1
ATOM 624 O O . PRO A 1 84 ? 13.299 3.535 3.638 1.00 89.25 84 PRO A O 1
ATOM 627 N N . ASP A 1 85 ? 15.382 4.082 3.016 1.00 93.75 85 ASP A N 1
ATOM 628 C CA . ASP A 1 85 ? 15.926 2.763 3.333 1.00 93.75 85 ASP A CA 1
ATOM 629 C C . ASP A 1 85 ? 15.884 2.503 4.843 1.00 93.75 85 ASP A C 1
ATOM 631 O O . ASP A 1 85 ? 16.042 3.414 5.662 1.00 93.75 85 ASP A O 1
ATOM 635 N N . GLY A 1 86 ? 15.670 1.245 5.226 1.00 92.88 86 GLY A N 1
ATOM 636 C CA . GLY A 1 86 ? 15.697 0.840 6.626 1.00 92.88 86 GLY A CA 1
ATOM 637 C C . GLY A 1 86 ? 14.762 -0.307 6.981 1.00 92.88 86 GLY A C 1
ATOM 638 O O . GLY A 1 86 ? 14.144 -0.950 6.131 1.00 92.88 86 GLY A O 1
ATOM 639 N N . SER A 1 87 ? 14.670 -0.556 8.285 1.00 94.75 87 SER A N 1
ATOM 640 C CA . SER A 1 87 ? 13.820 -1.591 8.872 1.00 94.75 87 SER A CA 1
ATOM 641 C C . SER A 1 87 ? 12.477 -1.014 9.308 1.00 94.75 87 SER A C 1
ATOM 643 O O . SER A 1 87 ? 12.416 0.000 10.000 1.00 94.75 87 SER A O 1
ATOM 645 N N . TYR A 1 88 ? 11.400 -1.714 8.965 1.00 91.50 88 TYR A N 1
ATOM 646 C CA . TYR A 1 88 ? 10.022 -1.278 9.155 1.00 91.50 88 TYR A CA 1
ATOM 647 C C . TYR A 1 88 ? 9.176 -2.325 9.875 1.00 91.50 88 TYR A C 1
ATOM 649 O O . TYR A 1 88 ? 9.438 -3.530 9.833 1.00 91.50 88 TYR A O 1
ATOM 657 N N . ARG A 1 89 ? 8.090 -1.849 10.491 1.00 90.12 89 ARG A N 1
ATOM 658 C CA . ARG A 1 89 ? 6.988 -2.686 10.971 1.00 90.12 89 ARG A CA 1
ATOM 659 C C . ARG A 1 89 ? 5.792 -2.492 10.054 1.00 90.12 89 ARG A C 1
ATOM 661 O O . ARG A 1 89 ? 5.129 -1.462 10.116 1.00 90.12 89 ARG A O 1
ATOM 668 N N . CYS A 1 90 ? 5.543 -3.480 9.210 1.00 88.25 90 CYS A N 1
ATOM 669 C CA . CYS A 1 90 ? 4.470 -3.460 8.228 1.00 88.25 90 CYS A CA 1
ATOM 670 C C . CYS A 1 90 ? 3.330 -4.385 8.657 1.00 88.25 90 CYS A C 1
ATOM 672 O O . CYS A 1 90 ? 3.555 -5.452 9.228 1.00 88.25 90 CYS A O 1
ATOM 674 N N . ARG A 1 91 ? 2.093 -4.027 8.323 1.00 87.81 91 ARG A N 1
ATOM 675 C CA . ARG A 1 91 ? 0.940 -4.917 8.480 1.00 87.81 91 ARG A CA 1
ATOM 676 C C . ARG A 1 91 ? 0.074 -4.883 7.240 1.00 87.81 91 ARG A C 1
ATOM 678 O O . ARG A 1 91 ? 0.015 -3.879 6.539 1.00 87.81 91 ARG A O 1
ATOM 685 N N . THR A 1 92 ? -0.630 -5.978 7.005 1.00 87.06 92 THR A N 1
ATOM 686 C CA . THR A 1 92 ? -1.663 -6.045 5.973 1.00 87.06 92 THR A CA 1
ATOM 687 C C . THR A 1 92 ? -3.012 -5.746 6.615 1.00 87.06 92 THR A C 1
ATOM 689 O O . THR A 1 92 ? -3.340 -6.318 7.655 1.00 87.06 92 THR A O 1
ATOM 692 N N . ILE A 1 93 ? -3.802 -4.880 5.987 1.00 90.25 93 ILE A N 1
ATOM 693 C CA . ILE A 1 93 ? -5.196 -4.628 6.353 1.00 90.25 93 ILE A CA 1
ATOM 694 C C . ILE A 1 93 ? -6.038 -4.965 5.126 1.00 90.25 93 ILE A C 1
ATOM 696 O O . ILE A 1 93 ? -5.814 -4.4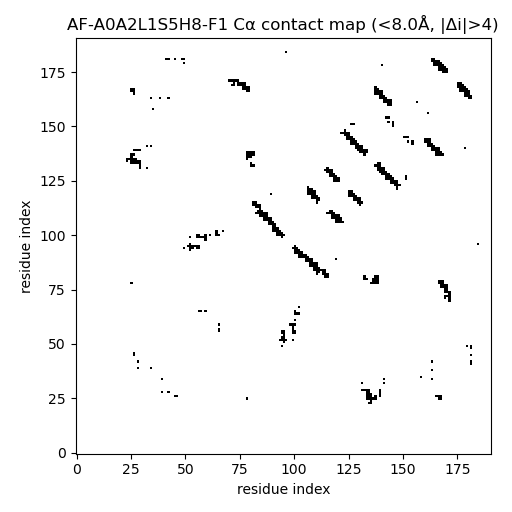17 4.050 1.00 90.25 93 ILE A O 1
ATOM 700 N N . LYS A 1 94 ? -6.959 -5.917 5.270 1.00 89.38 94 LYS A N 1
ATOM 701 C CA . LYS A 1 94 ? -7.893 -6.311 4.213 1.00 89.38 94 LYS A CA 1
ATOM 702 C C . LYS A 1 94 ? -9.208 -5.585 4.431 1.00 89.38 94 LYS A C 1
ATOM 704 O O . LYS A 1 94 ? -9.817 -5.741 5.485 1.00 89.38 94 LYS A O 1
ATOM 709 N N . LEU A 1 95 ? -9.601 -4.803 3.435 1.00 90.94 95 LEU A N 1
ATOM 710 C CA . LEU A 1 95 ? -10.843 -4.045 3.414 1.00 90.94 95 LEU A CA 1
ATOM 711 C C . LEU A 1 95 ? -11.823 -4.776 2.488 1.00 90.94 95 LEU A C 1
ATOM 713 O O . LEU A 1 95 ? -11.602 -4.814 1.277 1.00 90.94 95 LEU A O 1
ATOM 717 N N . GLY A 1 96 ? -12.860 -5.378 3.062 1.00 90.06 96 GLY A N 1
ATOM 718 C CA . GLY A 1 96 ? -13.878 -6.126 2.330 1.00 90.06 96 GLY A CA 1
ATOM 719 C C . GLY A 1 96 ? -13.478 -7.520 1.825 1.00 90.06 96 GLY A C 1
ATOM 720 O O . GLY A 1 96 ? -12.385 -8.042 2.082 1.00 90.06 96 GLY A O 1
ATOM 721 N N . GLY A 1 97 ? -14.395 -8.133 1.073 1.00 86.25 97 GLY A N 1
ATOM 722 C CA . GLY A 1 97 ? -14.266 -9.475 0.501 1.00 86.25 97 GLY A CA 1
ATOM 723 C C . GLY A 1 97 ? -14.994 -10.545 1.319 1.00 86.25 97 GLY A C 1
ATOM 724 O O . GLY A 1 97 ? -16.199 -10.464 1.525 1.00 86.25 97 GLY A O 1
ATOM 725 N N . LEU A 1 98 ? -14.282 -11.596 1.747 1.00 88.06 98 LEU A N 1
ATOM 726 C CA . LEU A 1 98 ? -14.893 -12.673 2.547 1.00 88.06 98 LEU A CA 1
ATOM 727 C C . LEU A 1 98 ? -15.297 -12.194 3.949 1.00 88.06 98 LEU A C 1
ATOM 729 O O . LEU A 1 98 ? -16.296 -12.648 4.496 1.00 88.06 98 LEU A O 1
ATOM 733 N N . LEU A 1 99 ? -14.487 -11.308 4.526 1.00 92.75 99 LEU A N 1
ATOM 734 C CA . LEU A 1 99 ? -14.750 -10.639 5.792 1.00 92.75 99 LEU A CA 1
ATOM 735 C C . LEU A 1 99 ? -14.777 -9.129 5.529 1.00 92.75 99 LEU A C 1
ATOM 737 O O . LEU A 1 99 ? -13.984 -8.664 4.710 1.00 92.75 99 LEU A O 1
ATOM 741 N N . PRO A 1 100 ? -15.628 -8.359 6.229 1.00 93.62 100 PRO A N 1
ATOM 742 C CA . PRO A 1 100 ? -15.733 -6.914 6.018 1.00 93.62 100 PRO A CA 1
ATOM 743 C C . PRO A 1 100 ? -14.418 -6.185 6.325 1.00 93.62 100 PRO A C 1
ATOM 745 O O . PRO A 1 100 ? -14.061 -5.219 5.657 1.00 93.62 100 PRO A O 1
ATOM 748 N N . LEU A 1 101 ? -13.672 -6.664 7.321 1.00 94.88 101 LEU A N 1
ATOM 749 C CA . LEU A 1 101 ? -12.385 -6.117 7.725 1.00 94.88 101 LEU A CA 1
ATOM 750 C C . LEU A 1 101 ? -11.527 -7.219 8.344 1.00 94.88 101 LEU A C 1
ATOM 752 O O . LEU A 1 101 ? -12.029 -8.113 9.024 1.00 94.88 101 LEU A O 1
ATOM 756 N N . THR A 1 102 ? -10.224 -7.174 8.091 1.00 93.69 102 THR A N 1
ATOM 757 C CA . THR A 1 102 ? -9.239 -7.965 8.835 1.00 93.69 102 THR A CA 1
ATOM 758 C C . THR A 1 102 ? -7.942 -7.180 8.928 1.00 93.69 102 THR A C 1
ATOM 760 O O . THR A 1 102 ? -7.322 -6.887 7.901 1.00 93.69 102 THR A O 1
ATOM 763 N N . ALA A 1 103 ? -7.492 -6.869 10.142 1.00 91.75 103 ALA A N 1
ATOM 764 C CA . ALA A 1 103 ? -6.197 -6.242 10.377 1.00 91.75 103 ALA A CA 1
ATOM 765 C C . ALA A 1 103 ? -5.219 -7.272 10.950 1.00 91.75 103 ALA A C 1
ATOM 767 O O . ALA A 1 103 ? -5.364 -7.746 12.075 1.00 91.75 103 ALA A O 1
ATOM 768 N N . TYR A 1 104 ? -4.190 -7.617 10.178 1.00 90.25 104 TYR A N 1
ATOM 769 C CA . TYR A 1 104 ? -3.171 -8.547 10.651 1.00 90.25 104 TYR A CA 1
ATOM 770 C C . TYR A 1 104 ? -2.221 -7.886 11.656 1.00 90.25 104 TYR A C 1
ATOM 772 O O . TYR A 1 104 ? -2.114 -6.659 11.759 1.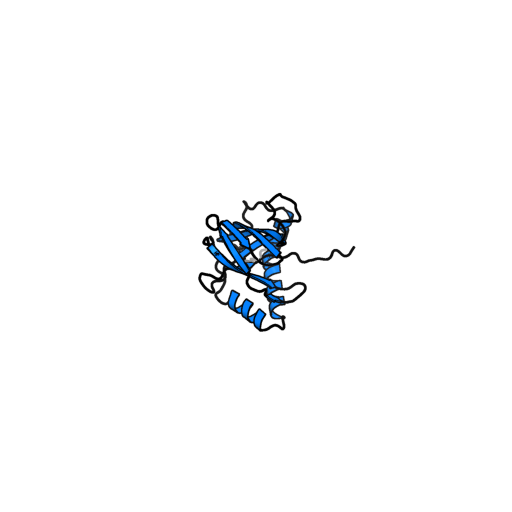00 90.25 104 TYR A O 1
ATOM 780 N N . THR A 1 105 ? -1.488 -8.738 12.374 1.00 91.06 105 THR A N 1
ATOM 781 C CA . THR A 1 105 ? -0.371 -8.314 13.220 1.00 91.06 105 THR A CA 1
ATOM 782 C C . THR A 1 105 ? 0.724 -7.604 12.412 1.00 91.06 105 THR A C 1
ATOM 784 O O . THR A 1 105 ? 0.726 -7.591 11.179 1.00 91.06 105 THR A O 1
ATOM 787 N N . GLN A 1 106 ? 1.667 -7.009 13.132 1.00 92.44 106 GLN A N 1
ATOM 788 C CA . GLN A 1 106 ? 2.848 -6.378 12.561 1.00 92.44 106 GLN A CA 1
ATOM 789 C C . GLN A 1 106 ? 3.903 -7.430 12.208 1.00 92.44 106 GLN A C 1
ATOM 791 O O . GLN A 1 106 ? 4.149 -8.365 12.968 1.00 92.44 106 GLN A O 1
ATOM 796 N N . PHE A 1 107 ? 4.554 -7.226 11.073 1.00 90.62 107 PHE A N 1
ATOM 797 C CA . PHE A 1 107 ? 5.622 -8.048 10.525 1.00 90.62 107 PHE A CA 1
ATOM 798 C C . PHE A 1 107 ? 6.870 -7.191 10.310 1.00 90.62 107 PHE A C 1
ATOM 800 O O . PHE A 1 107 ? 6.779 -5.981 10.098 1.00 90.62 107 PHE A O 1
ATOM 807 N N . ALA A 1 108 ? 8.041 -7.822 10.353 1.00 93.25 108 ALA A N 1
ATOM 808 C CA . ALA A 1 108 ? 9.283 -7.186 9.936 1.00 93.25 108 ALA A CA 1
ATOM 809 C C . ALA A 1 108 ? 9.281 -6.987 8.414 1.00 93.25 108 ALA A C 1
ATOM 811 O O . ALA A 1 108 ? 9.063 -7.948 7.671 1.00 93.25 108 ALA A O 1
ATOM 812 N N . CYS A 1 109 ? 9.537 -5.755 7.983 1.00 92.31 109 CYS A N 1
ATOM 813 C CA . CYS A 1 109 ? 9.784 -5.385 6.597 1.00 92.31 109 CYS A CA 1
ATOM 814 C C . CYS A 1 109 ? 11.113 -4.630 6.473 1.00 92.31 109 CYS A C 1
ATOM 816 O O . CYS A 1 109 ? 11.582 -4.037 7.444 1.00 92.31 109 CYS A O 1
ATOM 818 N N . THR A 1 110 ? 11.683 -4.602 5.275 1.00 94.81 110 THR A N 1
ATOM 819 C CA . THR A 1 110 ? 12.835 -3.766 4.921 1.00 94.81 110 THR A CA 1
ATOM 820 C C . THR A 1 110 ? 12.558 -2.997 3.644 1.00 94.81 110 THR A C 1
ATOM 822 O O . THR A 1 110 ? 11.901 -3.518 2.743 1.00 94.81 110 THR A O 1
ATOM 825 N N . VAL A 1 111 ? 13.072 -1.773 3.580 1.00 92.56 111 VAL A N 1
ATOM 826 C CA . VAL A 1 111 ? 13.195 -0.998 2.345 1.00 92.56 111 VAL A CA 1
ATOM 827 C C . VAL A 1 111 ? 14.676 -0.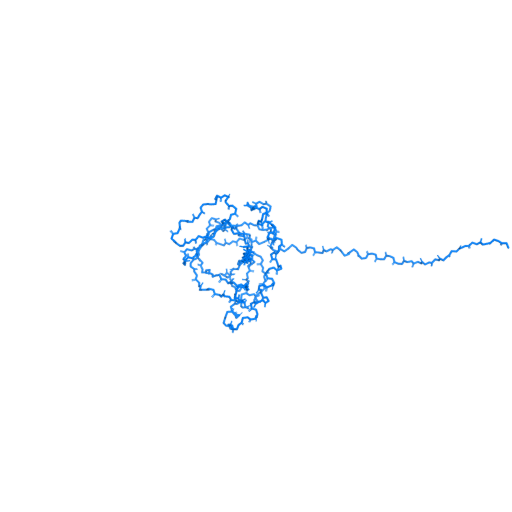820 2.046 1.00 92.56 111 VAL A C 1
ATOM 829 O O . VAL A 1 111 ? 15.460 -0.555 2.961 1.00 92.56 111 VAL A O 1
ATOM 832 N N . SER A 1 112 ? 15.051 -1.038 0.793 1.00 93.62 112 SER A N 1
ATOM 833 C CA . SER A 1 112 ? 16.430 -1.001 0.315 1.00 93.62 112 SER A CA 1
ATOM 834 C C . SER A 1 112 ? 16.510 -0.424 -1.099 1.00 93.62 112 SER A C 1
ATOM 836 O O . SER A 1 112 ? 15.488 -0.139 -1.734 1.00 93.62 112 SER A O 1
ATOM 838 N N . ASN A 1 113 ? 17.740 -0.310 -1.605 1.00 95.50 113 ASN A N 1
ATOM 839 C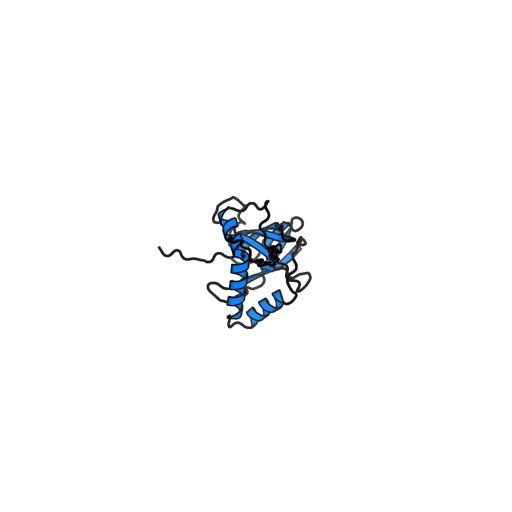 CA . ASN A 1 113 ? 18.053 0.198 -2.938 1.00 95.50 113 ASN A CA 1
ATOM 840 C C . ASN A 1 113 ? 17.526 1.626 -3.131 1.00 95.50 113 ASN A C 1
ATOM 842 O O . ASN A 1 113 ? 16.780 1.889 -4.073 1.00 95.50 113 ASN A O 1
ATOM 846 N N . ASP A 1 114 ? 17.876 2.534 -2.219 1.00 94.62 114 ASP A N 1
ATOM 847 C CA . ASP A 1 114 ? 17.493 3.949 -2.283 1.00 94.62 114 ASP A CA 1
ATOM 848 C C . ASP A 1 114 ? 15.967 4.164 -2.321 1.00 94.62 114 ASP A C 1
ATOM 850 O O . ASP A 1 114 ? 15.448 5.081 -2.961 1.00 94.62 114 ASP A O 1
ATOM 854 N N . GLY A 1 115 ? 15.222 3.315 -1.615 1.00 90.12 115 GLY A N 1
ATOM 855 C CA . GLY A 1 115 ? 13.773 3.402 -1.513 1.00 90.12 115 GLY A CA 1
ATOM 856 C C . GLY A 1 115 ? 13.003 2.693 -2.614 1.00 90.12 115 GLY A C 1
ATOM 857 O O . GLY A 1 115 ? 11.787 2.869 -2.695 1.00 90.12 115 GLY A O 1
ATOM 858 N N . THR A 1 116 ? 13.682 1.921 -3.465 1.00 91.50 116 THR A N 1
ATOM 859 C CA . THR A 1 116 ? 13.078 1.300 -4.655 1.00 91.50 116 THR A CA 1
ATOM 860 C C . THR A 1 116 ? 12.702 -0.162 -4.461 1.00 91.50 116 THR A C 1
ATOM 862 O O . THR A 1 116 ? 12.011 -0.718 -5.308 1.00 91.50 116 THR A O 1
ATOM 865 N N . ARG A 1 117 ? 13.093 -0.799 -3.354 1.00 91.06 117 ARG A N 1
ATOM 866 C CA . ARG A 1 117 ? 12.777 -2.202 -3.063 1.00 91.06 117 ARG A CA 1
ATOM 867 C C . ARG A 1 117 ? 12.134 -2.335 -1.692 1.00 91.06 117 ARG A C 1
ATOM 869 O O . ARG A 1 117 ? 12.627 -1.765 -0.726 1.00 91.06 117 ARG A O 1
ATOM 876 N N . ILE A 1 118 ? 11.065 -3.123 -1.589 1.00 89.19 118 ILE A N 1
ATOM 877 C CA . ILE A 1 118 ? 10.423 -3.472 -0.315 1.00 89.19 118 ILE A CA 1
ATOM 878 C C . ILE A 1 118 ? 10.303 -4.986 -0.155 1.00 89.19 118 ILE A C 1
ATOM 880 O O . ILE A 1 118 ? 9.934 -5.700 -1.090 1.00 89.19 118 ILE A O 1
ATOM 884 N N . GLU A 1 119 ? 10.563 -5.477 1.056 1.00 90.38 119 GLU A N 1
ATOM 885 C CA . GLU A 1 119 ? 10.459 -6.894 1.402 1.00 90.38 119 GLU A CA 1
ATOM 886 C C . GLU A 1 119 ? 9.803 -7.093 2.765 1.00 90.38 119 GLU A C 1
ATOM 888 O O . GLU A 1 119 ? 10.131 -6.414 3.734 1.00 90.38 119 GLU A O 1
ATOM 893 N N . LYS A 1 120 ? 8.894 -8.065 2.857 1.00 88.94 120 LYS A N 1
ATOM 894 C CA . LYS A 1 120 ? 8.325 -8.556 4.114 1.00 88.94 120 LYS A CA 1
ATOM 895 C C . LYS A 1 120 ? 9.062 -9.820 4.543 1.00 88.94 120 LYS A C 1
ATOM 897 O O . LYS A 1 120 ? 8.932 -10.862 3.913 1.00 88.94 120 LYS A O 1
ATOM 902 N N . LEU A 1 121 ? 9.770 -9.749 5.665 1.00 91.38 121 LEU A N 1
ATOM 903 C CA . LEU A 1 121 ? 10.729 -10.766 6.107 1.00 91.38 121 LEU A CA 1
ATOM 904 C C . LEU A 1 121 ? 10.137 -11.853 7.013 1.00 91.38 121 LEU A C 1
ATOM 906 O O . LEU A 1 121 ? 10.792 -12.852 7.293 1.00 91.38 121 LEU A O 1
ATOM 910 N N . THR A 1 122 ? 8.922 -11.666 7.533 1.00 91.31 122 THR A N 1
ATOM 911 C CA . THR A 1 122 ? 8.332 -12.558 8.552 1.00 91.31 122 THR A CA 1
ATOM 912 C C . THR A 1 122 ? 6.878 -12.909 8.246 1.00 91.31 122 THR A C 1
ATOM 914 O O . THR A 1 122 ? 6.203 -12.226 7.477 1.00 91.31 122 THR A O 1
ATOM 917 N N . GLY A 1 123 ? 6.383 -13.980 8.874 1.00 89.31 123 GLY A N 1
ATOM 918 C CA . GLY A 1 123 ? 5.052 -14.540 8.630 1.00 89.31 123 GLY A CA 1
ATOM 919 C C . GLY A 1 123 ? 5.051 -15.656 7.582 1.00 89.31 123 GLY A C 1
ATOM 920 O O . GLY A 1 123 ? 6.044 -15.870 6.888 1.00 89.31 123 GLY A O 1
ATOM 921 N N . SER A 1 124 ? 3.925 -16.372 7.494 1.00 86.56 124 SER A N 1
ATOM 922 C CA . SER A 1 124 ? 3.739 -17.502 6.569 1.00 86.56 124 SER A CA 1
ATOM 923 C C . SER A 1 124 ? 3.626 -17.075 5.110 1.00 86.56 124 SER A C 1
ATOM 925 O O . SER A 1 124 ? 4.007 -17.824 4.222 1.00 86.56 124 SER A O 1
ATOM 927 N N . GLN A 1 125 ? 3.111 -15.871 4.872 1.00 83.25 125 GLN A N 1
ATOM 928 C CA . GLN A 1 125 ? 3.043 -15.241 3.560 1.00 83.25 125 GLN A CA 1
ATOM 929 C C . GLN A 1 125 ? 3.880 -13.969 3.594 1.00 83.25 125 GLN A C 1
ATOM 931 O O . GLN A 1 125 ? 3.606 -13.052 4.384 1.00 83.25 125 GLN A O 1
ATOM 936 N N . ARG A 1 126 ? 4.893 -13.933 2.741 1.00 86.31 126 ARG A N 1
ATOM 937 C CA . ARG A 1 126 ? 5.844 -12.842 2.552 1.00 86.31 126 ARG A CA 1
ATOM 938 C C . ARG A 1 126 ? 5.630 -12.216 1.183 1.00 86.31 126 ARG A C 1
ATOM 940 O O . ARG A 1 126 ? 4.894 -12.744 0.357 1.00 86.31 126 ARG A O 1
ATOM 947 N N . PHE A 1 127 ? 6.228 -11.060 0.954 1.00 84.75 127 PHE A N 1
ATOM 948 C CA . PHE A 1 127 ? 6.228 -10.442 -0.363 1.00 84.75 127 PHE A CA 1
ATOM 949 C C . PHE A 1 127 ? 7.526 -9.687 -0.573 1.00 84.75 127 PHE A C 1
ATOM 951 O O . PHE A 1 127 ? 8.162 -9.251 0.387 1.00 84.75 127 PHE A O 1
ATOM 958 N N . SER A 1 128 ? 7.886 -9.517 -1.832 1.00 85.88 128 SER A N 1
ATOM 959 C CA . SER A 1 128 ? 8.975 -8.649 -2.254 1.00 85.88 128 SER A CA 1
ATOM 960 C C . SER A 1 128 ? 8.574 -7.962 -3.553 1.00 85.88 128 SER A C 1
ATOM 962 O O . SER A 1 128 ? 7.752 -8.486 -4.310 1.00 85.88 128 SER A O 1
ATOM 964 N N . GLY A 1 129 ? 9.060 -6.749 -3.778 1.00 85.06 129 GLY A N 1
ATOM 965 C CA . GLY A 1 129 ? 8.696 -5.989 -4.966 1.00 85.06 129 GLY A CA 1
ATOM 966 C C . GLY A 1 129 ? 9.375 -4.639 -5.048 1.00 85.06 129 GLY A C 1
ATOM 967 O O . GLY A 1 129 ? 9.997 -4.186 -4.086 1.00 85.06 129 GLY A O 1
ATOM 968 N N . ASP A 1 130 ? 9.227 -4.025 -6.209 1.00 87.06 130 ASP A N 1
ATOM 969 C CA . ASP A 1 130 ? 9.793 -2.730 -6.534 1.00 87.06 130 ASP A CA 1
ATOM 970 C C . ASP A 1 130 ? 8.784 -1.617 -6.259 1.00 87.06 130 ASP A C 1
ATOM 972 O O . ASP A 1 130 ? 7.568 -1.801 -6.374 1.00 87.06 130 ASP A O 1
ATOM 976 N N . LEU A 1 131 ? 9.312 -0.460 -5.877 1.00 86.25 131 LEU A N 1
ATOM 977 C CA . LEU A 1 131 ? 8.588 0.779 -5.658 1.00 86.25 131 LEU A CA 1
ATOM 978 C C . LEU A 1 131 ? 8.947 1.738 -6.792 1.00 86.25 131 LEU A C 1
ATOM 980 O O . LEU A 1 131 ? 10.052 2.273 -6.844 1.00 86.25 131 LEU A O 1
ATOM 984 N N . LEU A 1 132 ? 8.009 1.927 -7.714 1.00 85.88 132 LEU A N 1
ATOM 985 C CA . LEU A 1 132 ? 8.174 2.759 -8.901 1.00 85.88 132 LEU A CA 1
ATOM 986 C C . LEU A 1 132 ? 7.504 4.120 -8.680 1.00 85.88 132 LEU A C 1
ATOM 988 O O . LEU A 1 132 ? 6.418 4.157 -8.104 1.00 85.88 132 LEU A O 1
ATOM 992 N N . PRO A 1 133 ? 8.071 5.240 -9.146 1.00 85.25 133 PRO A N 1
ATOM 993 C CA . PRO A 1 133 ? 7.358 6.514 -9.153 1.00 85.25 133 PRO A CA 1
ATOM 994 C C . PRO A 1 133 ? 6.062 6.404 -9.967 1.00 85.25 133 PRO A C 1
ATOM 996 O O . PRO A 1 133 ? 6.099 5.985 -11.119 1.00 85.25 133 PRO A O 1
ATOM 999 N N . SER A 1 134 ? 4.929 6.761 -9.365 1.00 77.75 134 SER A N 1
ATOM 1000 C CA . SER A 1 134 ? 3.628 6.882 -10.036 1.00 77.75 134 SER A CA 1
ATOM 1001 C C . SER A 1 134 ? 3.484 8.271 -10.650 1.00 77.75 134 SER A C 1
ATOM 1003 O O . SER A 1 134 ? 3.886 9.264 -10.037 1.00 77.75 134 SER A O 1
ATOM 1005 N N . ASP A 1 135 ? 2.819 8.365 -11.803 1.00 71.94 135 ASP A N 1
ATOM 1006 C CA . ASP A 1 135 ? 2.515 9.646 -12.460 1.00 71.94 135 ASP A CA 1
ATOM 1007 C C . ASP A 1 135 ? 1.635 10.559 -11.586 1.00 71.94 135 ASP A C 1
ATOM 1009 O O . ASP A 1 135 ? 1.614 11.777 -11.750 1.00 71.94 135 ASP A O 1
ATOM 1013 N N . GLY A 1 136 ? 0.942 9.981 -10.599 1.00 71.00 136 GLY A N 1
ATOM 1014 C CA . GLY A 1 136 ? 0.183 10.706 -9.581 1.00 71.00 136 GLY A CA 1
ATOM 1015 C C . GLY A 1 136 ? 1.018 11.221 -8.396 1.00 71.00 136 GLY A C 1
ATOM 1016 O O . GLY A 1 136 ? 0.447 11.644 -7.391 1.00 71.00 136 GLY A O 1
ATOM 1017 N N . GLY A 1 137 ? 2.353 11.148 -8.463 1.00 74.88 137 GLY A N 1
ATOM 1018 C CA . GLY A 1 137 ? 3.277 11.614 -7.418 1.00 74.88 137 GLY A CA 1
ATOM 1019 C C . GLY A 1 137 ? 3.430 10.668 -6.219 1.00 74.88 137 GLY A C 1
ATOM 1020 O O . GLY A 1 137 ? 4.067 11.028 -5.228 1.00 74.88 137 GLY A O 1
ATOM 1021 N N . GLY A 1 138 ? 2.823 9.481 -6.294 1.00 79.81 138 GLY A N 1
ATOM 1022 C CA . GLY A 1 138 ? 2.943 8.400 -5.315 1.00 79.81 138 GLY A CA 1
ATOM 1023 C C . GLY A 1 138 ? 4.024 7.377 -5.679 1.00 79.81 138 GLY A C 1
ATOM 1024 O O . GLY A 1 138 ? 4.779 7.561 -6.633 1.00 79.81 138 GLY A O 1
ATOM 1025 N N . LEU A 1 139 ? 4.038 6.250 -4.966 1.00 83.00 139 LEU A N 1
ATOM 1026 C CA . LEU A 1 139 ? 4.787 5.057 -5.361 1.00 83.00 139 LEU A CA 1
ATOM 1027 C C . LEU A 1 139 ? 3.824 3.949 -5.799 1.00 83.00 139 LEU A C 1
ATOM 1029 O O . LEU A 1 139 ? 2.836 3.656 -5.126 1.00 83.00 139 LEU A O 1
ATOM 1033 N N . PHE A 1 140 ? 4.136 3.292 -6.900 1.00 82.50 140 PHE A N 1
ATOM 1034 C CA . PHE A 1 140 ? 3.491 2.090 -7.394 1.00 82.50 140 PHE A CA 1
ATOM 1035 C C . PHE A 1 140 ? 4.284 0.867 -6.925 1.00 82.50 140 PHE A C 1
ATOM 1037 O O . PHE A 1 140 ? 5.489 0.789 -7.148 1.00 82.50 140 PHE A O 1
ATOM 1044 N N . TYR A 1 141 ? 3.622 -0.080 -6.265 1.00 85.19 141 TYR A N 1
ATOM 1045 C CA . TYR A 1 141 ? 4.231 -1.349 -5.878 1.00 85.19 141 TYR A CA 1
ATOM 1046 C C . TYR A 1 141 ? 4.024 -2.384 -6.980 1.00 85.19 141 TYR A C 1
ATOM 1048 O O . TYR A 1 141 ? 2.894 -2.723 -7.342 1.00 85.19 141 TYR A O 1
ATOM 1056 N N . TRP A 1 142 ? 5.127 -2.955 -7.440 1.00 84.62 142 TRP A N 1
ATOM 1057 C CA . TRP A 1 142 ? 5.132 -4.071 -8.368 1.00 84.62 142 TRP A CA 1
ATOM 1058 C C . TRP A 1 142 ? 5.874 -5.243 -7.741 1.00 84.62 142 TRP A C 1
ATOM 1060 O O . TRP A 1 142 ? 7.082 -5.180 -7.533 1.00 84.62 142 TRP A O 1
ATOM 1070 N N . GLY A 1 143 ? 5.175 -6.323 -7.397 1.00 80.94 143 GLY A N 1
ATOM 1071 C CA . GLY A 1 143 ? 5.834 -7.434 -6.722 1.00 80.94 143 GLY A CA 1
ATOM 1072 C C . GLY A 1 143 ? 5.026 -8.708 -6.647 1.00 80.94 143 GLY A C 1
ATOM 1073 O O . GLY A 1 143 ? 4.012 -8.861 -7.315 1.00 80.94 143 GLY A O 1
ATOM 1074 N N . ALA A 1 144 ? 5.497 -9.658 -5.848 1.00 76.88 144 ALA A N 1
ATOM 1075 C CA . ALA A 1 144 ? 4.871 -10.964 -5.720 1.00 76.88 144 ALA A CA 1
ATOM 1076 C C . ALA A 1 144 ? 4.835 -11.426 -4.265 1.00 76.88 144 ALA A C 1
ATOM 1078 O O . ALA A 1 144 ? 5.709 -11.113 -3.451 1.00 76.88 144 ALA A O 1
ATOM 1079 N N . LEU A 1 145 ? 3.799 -12.203 -3.958 1.00 80.88 145 LEU A N 1
ATOM 1080 C CA . LEU A 1 145 ? 3.693 -12.936 -2.705 1.00 80.88 145 LEU A CA 1
ATOM 1081 C C . LEU A 1 145 ? 4.408 -14.277 -2.855 1.00 80.88 145 LEU A C 1
ATOM 1083 O O . LEU A 1 145 ? 4.308 -14.909 -3.900 1.00 80.88 145 LEU A O 1
ATOM 1087 N N . HIS A 1 146 ? 5.067 -14.713 -1.792 1.00 76.44 146 HIS A N 1
ATOM 1088 C CA . HIS A 1 146 ? 5.653 -16.044 -1.675 1.00 76.44 146 HIS A CA 1
ATOM 1089 C C . HIS A 1 146 ? 5.413 -16.588 -0.267 1.00 76.44 146 HIS A C 1
ATOM 1091 O O . HIS A 1 146 ? 5.154 -15.822 0.673 1.00 76.44 146 HIS A O 1
ATOM 1097 N N . TYR A 1 147 ? 5.459 -17.906 -0.107 1.00 82.19 147 TYR A N 1
ATOM 1098 C CA . TYR A 1 147 ? 5.376 -18.509 1.220 1.00 82.19 147 TYR A CA 1
ATOM 1099 C C . TYR A 1 147 ? 6.719 -18.415 1.952 1.00 82.19 147 TYR A C 1
ATOM 1101 O O . TYR A 1 147 ? 7.772 -18.249 1.347 1.00 82.19 147 TYR A O 1
ATOM 1109 N N . GLY A 1 148 ? 6.689 -18.421 3.286 1.00 78.31 148 GLY A N 1
ATOM 1110 C CA . GLY A 1 148 ? 7.882 -18.168 4.105 1.00 78.31 148 GLY A CA 1
ATOM 1111 C C . GLY A 1 148 ? 8.979 -19.235 3.999 1.00 78.31 148 GLY A C 1
ATOM 1112 O O . GLY A 1 148 ? 10.109 -18.968 4.405 1.00 78.31 148 GLY A O 1
ATOM 1113 N N . ASP A 1 149 ? 8.633 -20.414 3.493 1.00 79.88 149 ASP A N 1
ATOM 1114 C CA . ASP A 1 149 ? 9.503 -21.546 3.173 1.00 79.88 149 ASP A CA 1
ATOM 1115 C C . ASP A 1 149 ? 9.961 -21.565 1.704 1.00 79.88 149 ASP A C 1
ATOM 1117 O O . ASP A 1 149 ? 10.814 -22.371 1.335 1.00 79.88 149 ASP A O 1
ATOM 1121 N N . GLU A 1 150 ? 9.452 -20.653 0.876 1.00 73.31 150 GLU A N 1
ATOM 1122 C CA . GLU A 1 150 ? 9.880 -20.470 -0.506 1.00 73.31 150 GLU A CA 1
ATOM 1123 C C . GLU A 1 150 ? 10.979 -19.406 -0.586 1.00 73.31 150 GLU A C 1
ATOM 1125 O O . GLU A 1 150 ? 10.960 -18.389 0.115 1.00 73.31 150 GLU A O 1
ATOM 1130 N N . THR A 1 151 ? 11.936 -19.597 -1.495 1.00 70.00 151 THR A N 1
ATOM 1131 C CA . THR A 1 151 ? 12.797 -18.489 -1.915 1.00 70.00 151 THR A CA 1
ATOM 1132 C C . THR A 1 151 ? 11.948 -17.410 -2.583 1.00 70.00 151 THR A C 1
ATOM 1134 O O . THR A 1 151 ? 11.064 -17.757 -3.374 1.00 70.00 151 THR A O 1
ATOM 1137 N N . PRO A 1 152 ? 12.216 -16.115 -2.321 1.00 65.12 152 PRO A N 1
ATOM 1138 C CA . PRO A 1 152 ? 11.537 -15.035 -3.017 1.00 65.12 152 PRO A CA 1
ATOM 1139 C C . PRO A 1 152 ? 11.616 -15.271 -4.521 1.00 65.12 152 PRO A C 1
ATOM 1141 O O . PRO A 1 152 ? 12.703 -15.478 -5.064 1.00 65.12 152 PRO A O 1
ATOM 1144 N N . TRP A 1 153 ? 10.464 -15.267 -5.183 1.00 57.91 153 TRP A N 1
ATOM 1145 C CA . TRP A 1 153 ? 10.415 -15.465 -6.622 1.00 57.91 153 TRP A CA 1
ATOM 1146 C C . TRP A 1 153 ? 11.193 -14.329 -7.291 1.00 57.91 153 TRP A C 1
ATOM 1148 O O . TRP A 1 153 ? 10.860 -13.153 -7.128 1.00 57.91 153 TRP A O 1
ATOM 1158 N N . THR A 1 154 ? 12.239 -14.669 -8.041 1.00 54.31 154 THR A N 1
ATOM 1159 C CA . THR A 1 154 ? 12.829 -13.744 -9.007 1.00 54.31 154 THR A CA 1
ATOM 1160 C C . THR A 1 154 ? 11.762 -13.443 -10.053 1.00 54.31 154 THR A C 1
ATOM 1162 O O . THR A 1 154 ? 11.115 -14.363 -10.550 1.00 54.31 154 THR A O 1
ATOM 1165 N N . MET A 1 155 ? 11.541 -12.156 -10.344 1.00 53.62 155 MET A N 1
ATOM 1166 C CA . MET A 1 155 ? 10.539 -11.666 -11.299 1.00 53.62 155 MET A CA 1
ATOM 1167 C C . MET A 1 155 ? 10.798 -12.228 -12.704 1.00 53.62 155 MET A C 1
ATOM 1169 O O . MET A 1 155 ? 11.404 -11.584 -13.553 1.00 53.62 155 MET A O 1
ATOM 1173 N N . MET A 1 156 ? 10.340 -13.450 -12.960 1.00 37.91 156 MET A N 1
ATOM 1174 C CA . MET A 1 156 ? 10.065 -13.939 -14.302 1.00 37.91 156 MET A CA 1
ATOM 1175 C C . MET A 1 156 ? 8.598 -13.636 -14.616 1.00 37.91 156 MET A C 1
ATOM 1177 O O . MET A 1 156 ? 7.742 -13.818 -13.743 1.00 37.91 156 MET A O 1
ATOM 1181 N N . PRO A 1 157 ? 8.285 -13.195 -15.847 1.00 46.44 157 PRO A N 1
ATOM 1182 C CA . PRO A 1 157 ? 6.944 -12.808 -16.253 1.00 46.44 157 PRO A CA 1
ATOM 1183 C C . PRO A 1 157 ? 6.096 -14.069 -16.436 1.00 46.44 157 PRO A C 1
ATOM 1185 O O . PRO A 1 157 ? 5.857 -14.536 -17.546 1.00 46.44 157 PRO A O 1
ATOM 1188 N N . THR A 1 158 ? 5.668 -14.669 -15.330 1.00 42.66 158 THR A N 1
ATOM 1189 C CA . THR A 1 158 ? 4.588 -15.650 -15.343 1.00 42.66 158 THR A CA 1
ATOM 1190 C C . THR A 1 158 ? 3.295 -14.906 -14.987 1.00 42.66 158 THR A C 1
ATOM 1192 O O . THR A 1 158 ? 3.238 -14.268 -13.933 1.00 42.66 158 THR A O 1
ATOM 1195 N N . PRO A 1 159 ? 2.255 -14.945 -15.842 1.00 43.81 159 PRO A N 1
ATOM 1196 C CA . PRO A 1 159 ? 1.082 -14.071 -15.719 1.00 43.81 159 PRO A CA 1
ATOM 1197 C C . PRO A 1 159 ? 0.280 -14.213 -14.413 1.00 43.81 159 PRO A C 1
ATOM 1199 O O . PRO A 1 159 ? -0.557 -13.370 -14.118 1.00 43.81 159 PRO A O 1
ATOM 1202 N N . ASN A 1 160 ? 0.521 -15.266 -13.625 1.00 42.88 160 ASN A N 1
ATOM 1203 C CA . ASN A 1 160 ? -0.302 -15.618 -12.465 1.00 42.88 160 ASN A CA 1
ATOM 1204 C C . ASN A 1 160 ? 0.364 -15.338 -11.104 1.00 42.88 160 ASN A C 1
ATOM 1206 O O . ASN A 1 160 ? -0.289 -15.509 -10.075 1.00 42.88 160 ASN A O 1
ATOM 1210 N N . ALA A 1 161 ? 1.646 -14.952 -11.072 1.00 41.84 161 ALA A N 1
ATOM 1211 C CA . ALA A 1 161 ? 2.408 -14.807 -9.823 1.00 41.84 161 ALA A CA 1
ATOM 1212 C C . ALA A 1 161 ? 2.575 -13.348 -9.357 1.00 41.84 161 ALA A C 1
ATOM 1214 O O . ALA A 1 161 ? 2.876 -13.098 -8.188 1.00 41.84 161 ALA A O 1
ATOM 1215 N N . VAL A 1 162 ? 2.363 -12.380 -10.252 1.00 48.09 162 VAL A N 1
ATOM 1216 C CA . VAL A 1 162 ? 2.597 -10.957 -9.982 1.00 48.09 162 VAL A CA 1
ATOM 1217 C C . VAL A 1 162 ? 1.351 -10.312 -9.368 1.00 48.09 162 VAL A C 1
ATOM 1219 O O . VAL A 1 162 ? 0.217 -10.564 -9.769 1.00 48.09 162 VAL A O 1
ATOM 1222 N N . ARG A 1 163 ? 1.565 -9.485 -8.346 1.00 54.03 163 ARG A N 1
ATOM 1223 C CA . ARG A 1 163 ? 0.567 -8.647 -7.681 1.00 54.03 163 ARG A CA 1
ATOM 1224 C C . ARG A 1 163 ? 0.967 -7.183 -7.856 1.00 54.03 163 ARG A C 1
ATOM 1226 O O . ARG A 1 163 ? 1.987 -6.743 -7.333 1.00 54.03 163 ARG A O 1
ATOM 1233 N N . SER A 1 164 ? 0.117 -6.427 -8.536 1.00 48.38 164 SER A N 1
ATOM 1234 C CA . SER A 1 164 ? 0.257 -4.977 -8.688 1.00 48.38 164 SER A CA 1
ATOM 1235 C C . SER A 1 164 ? -0.520 -4.244 -7.592 1.00 48.38 164 SER A C 1
ATOM 1237 O O . SER A 1 164 ? -1.643 -4.636 -7.256 1.00 48.38 164 SER A O 1
ATOM 1239 N N . ALA A 1 165 ? 0.070 -3.202 -7.009 1.00 51.22 165 ALA A N 1
ATOM 1240 C CA . ALA A 1 165 ? -0.570 -2.358 -6.005 1.00 51.22 165 ALA A CA 1
ATOM 1241 C C . ALA A 1 165 ? -0.096 -0.905 -6.083 1.00 51.22 165 ALA A C 1
ATOM 1243 O O . ALA A 1 165 ? 0.916 -0.596 -6.695 1.00 51.22 165 ALA A O 1
ATOM 1244 N N . VAL A 1 166 ? -0.812 -0.001 -5.422 1.00 46.03 166 VAL A N 1
ATOM 1245 C CA . VAL A 1 166 ? -0.505 1.431 -5.411 1.00 46.03 166 VAL A CA 1
ATOM 1246 C C . VAL A 1 166 ? -0.356 1.903 -3.965 1.00 46.03 166 VAL A C 1
ATOM 1248 O O . VAL A 1 166 ? -1.198 1.598 -3.123 1.00 46.03 166 VAL A O 1
ATOM 1251 N N . SER A 1 167 ? 0.681 2.677 -3.639 1.00 43.97 167 SER A N 1
ATOM 1252 C CA . SER A 1 167 ? 0.708 3.389 -2.351 1.00 43.97 167 SER A CA 1
ATOM 1253 C C . SER A 1 167 ? -0.115 4.658 -2.368 1.00 43.97 167 SER A C 1
ATOM 1255 O O . SER A 1 167 ? -0.112 5.433 -3.320 1.00 43.97 167 SER A O 1
ATOM 1257 N N . THR A 1 168 ? -0.689 4.935 -1.207 1.00 40.88 168 THR A N 1
ATOM 1258 C CA . THR A 1 168 ? -1.025 6.289 -0.780 1.00 40.88 168 THR A CA 1
ATOM 1259 C C . THR A 1 168 ? -0.441 6.438 0.623 1.00 40.88 168 THR A C 1
ATOM 1261 O O . THR A 1 168 ? -0.866 5.715 1.526 1.00 40.88 168 THR A O 1
ATOM 1264 N N . ARG A 1 169 ? 0.547 7.321 0.847 1.00 39.84 169 ARG A N 1
ATOM 1265 C CA . ARG A 1 169 ? 1.036 7.571 2.217 1.00 39.84 169 ARG A CA 1
ATOM 1266 C C . ARG A 1 169 ? -0.104 8.159 3.046 1.00 39.84 169 ARG A C 1
ATOM 1268 O O . ARG A 1 169 ? -0.873 9.005 2.590 1.00 39.84 169 ARG A O 1
ATOM 1275 N N . LEU A 1 170 ? -0.152 7.708 4.292 1.00 35.84 170 LEU A N 1
ATOM 1276 C CA . LEU A 1 170 ? -1.118 8.134 5.284 1.00 35.84 170 LEU A CA 1
ATOM 1277 C C . LEU A 1 170 ? -0.364 8.923 6.365 1.00 35.84 170 LEU A C 1
ATOM 1279 O O . LEU A 1 170 ? 0.511 8.351 7.006 1.00 35.84 170 LEU A O 1
ATOM 1283 N N . PRO A 1 171 ? -0.584 10.244 6.522 1.00 29.16 171 PRO A N 1
ATOM 1284 C CA . PRO A 1 171 ? 0.284 11.124 7.299 1.00 29.16 171 PRO A CA 1
ATOM 1285 C C . PRO A 1 171 ? 0.044 11.016 8.815 1.00 29.16 171 PRO A C 1
ATOM 1287 O O . PRO A 1 171 ? -0.178 12.016 9.481 1.00 29.16 171 PRO A O 1
ATOM 1290 N N . ALA A 1 172 ? 0.056 9.816 9.401 1.00 29.14 172 ALA A N 1
ATOM 1291 C CA . ALA A 1 172 ? -0.198 9.664 10.844 1.00 29.14 172 ALA A CA 1
ATOM 1292 C C . ALA A 1 172 ? 1.053 9.944 11.690 1.00 29.14 172 ALA A C 1
ATOM 1294 O O . ALA A 1 172 ? 0.961 10.445 12.808 1.00 29.14 172 ALA A O 1
ATOM 1295 N N . SER A 1 173 ? 2.231 9.669 11.130 1.00 29.91 173 SER A N 1
ATOM 1296 C CA . SER A 1 173 ? 3.555 9.940 11.692 1.00 29.91 173 SER A CA 1
ATOM 1297 C C . SER A 1 173 ? 4.597 9.813 10.561 1.00 29.91 173 SER A C 1
ATOM 1299 O O . SER A 1 173 ? 4.278 9.224 9.525 1.00 29.91 173 SER A O 1
ATOM 1301 N N . PRO A 1 174 ? 5.849 10.304 10.697 1.00 35.94 174 PRO A N 1
ATOM 1302 C CA . PRO A 1 174 ? 6.889 10.108 9.673 1.00 35.94 174 PRO A CA 1
ATOM 1303 C C . PRO A 1 174 ? 7.218 8.628 9.371 1.00 35.94 174 PRO A C 1
ATOM 1305 O O . PRO A 1 174 ? 7.952 8.362 8.422 1.00 35.94 174 PRO A O 1
ATOM 1308 N N . CYS A 1 175 ? 6.666 7.678 10.140 1.00 38.34 175 CYS A N 1
ATOM 1309 C CA . CYS A 1 175 ? 6.933 6.242 10.040 1.00 38.34 175 CYS A CA 1
ATOM 1310 C C . CYS A 1 175 ? 5.731 5.399 9.571 1.00 38.34 175 CYS A C 1
ATOM 1312 O O . CYS A 1 175 ? 5.899 4.195 9.371 1.00 38.34 175 CYS A O 1
ATOM 1314 N N . ASP A 1 176 ? 4.543 5.987 9.387 1.00 42.09 176 ASP A N 1
ATOM 1315 C CA . ASP A 1 176 ? 3.351 5.259 8.939 1.00 42.09 176 ASP A CA 1
ATOM 1316 C C . ASP A 1 176 ? 3.098 5.517 7.448 1.00 42.09 176 ASP A C 1
ATOM 1318 O O . ASP A 1 176 ? 2.897 6.645 7.003 1.00 42.09 176 ASP A O 1
ATOM 1322 N N . ILE A 1 177 ? 3.150 4.455 6.643 1.00 49.28 177 ILE A N 1
ATOM 1323 C CA . ILE A 1 177 ? 2.929 4.490 5.192 1.00 49.28 177 ILE A CA 1
ATOM 1324 C C . ILE A 1 177 ? 1.973 3.355 4.838 1.00 49.28 177 ILE A C 1
ATOM 1326 O O . ILE A 1 177 ? 2.147 2.228 5.307 1.00 49.28 177 ILE A O 1
ATOM 1330 N N . ALA A 1 178 ? 0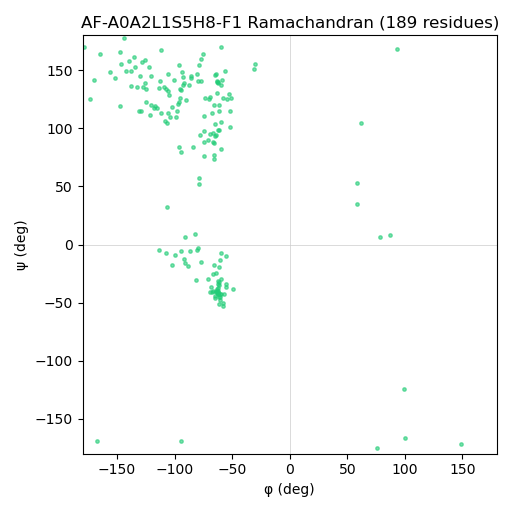.978 3.640 3.996 1.00 53.75 178 ALA A N 1
ATOM 1331 C CA . ALA A 1 178 ? 0.013 2.648 3.554 1.00 53.75 178 ALA A CA 1
ATOM 1332 C C . ALA A 1 178 ? 0.134 2.325 2.070 1.00 53.75 178 ALA A C 1
ATOM 1334 O O . ALA A 1 178 ? 0.337 3.185 1.211 1.00 53.75 178 ALA A O 1
ATOM 1335 N N . TRP A 1 179 ? -0.036 1.040 1.793 1.00 52.41 179 TRP A N 1
ATOM 1336 C CA . TRP A 1 179 ? -0.071 0.480 0.456 1.00 52.41 179 TRP A CA 1
ATOM 1337 C C . TRP A 1 179 ? -1.462 -0.084 0.233 1.00 52.41 179 TRP A C 1
ATOM 1339 O O . TRP A 1 179 ? -1.894 -0.988 0.950 1.00 52.41 179 TRP A O 1
ATOM 1349 N N . ASN A 1 180 ? -2.168 0.474 -0.741 1.00 54.34 180 ASN A N 1
ATOM 1350 C CA . ASN A 1 180 ? -3.505 0.057 -1.102 1.00 54.34 180 ASN A CA 1
ATOM 1351 C C . ASN A 1 180 ? -3.391 -0.871 -2.316 1.00 54.34 180 ASN A C 1
ATOM 1353 O O . ASN A 1 180 ? -3.048 -0.471 -3.426 1.00 54.34 180 ASN A O 1
ATOM 1357 N N . CYS A 1 181 ? -3.656 -2.155 -2.099 1.00 48.50 181 CYS A N 1
ATOM 1358 C CA . CYS A 1 181 ? -3.574 -3.164 -3.148 1.00 48.50 181 CYS A CA 1
ATOM 1359 C C . CYS A 1 181 ? -4.989 -3.548 -3.594 1.00 48.50 181 CYS A C 1
ATOM 1361 O O . CYS A 1 181 ? -5.777 -3.961 -2.737 1.00 48.50 181 CYS A O 1
ATOM 1363 N N . PRO A 1 182 ? -5.320 -3.531 -4.899 1.00 45.59 182 PRO A N 1
ATOM 1364 C CA . PRO A 1 182 ? -6.502 -4.228 -5.378 1.00 45.59 182 PRO A CA 1
ATOM 1365 C C . PRO A 1 182 ? -6.224 -5.734 -5.291 1.00 45.59 182 PRO A C 1
ATOM 1367 O O . PRO A 1 182 ? -5.691 -6.361 -6.212 1.00 45.59 182 PRO A O 1
ATOM 1370 N N . PHE A 1 183 ? -6.556 -6.346 -4.152 1.00 35.47 183 PHE A N 1
ATOM 1371 C CA . PHE A 1 183 ? -6.573 -7.803 -4.064 1.00 35.47 183 PHE A CA 1
ATOM 1372 C C . PHE A 1 183 ? -7.569 -8.332 -5.106 1.00 35.47 183 PHE A C 1
ATOM 1374 O O . PHE A 1 183 ? -8.610 -7.705 -5.314 1.00 35.47 183 PHE A O 1
ATOM 1381 N N . PRO A 1 184 ? -7.291 -9.461 -5.788 1.00 30.17 184 PRO A N 1
ATOM 1382 C CA . PRO A 1 184 ? -8.323 -10.085 -6.599 1.00 30.17 184 PRO A CA 1
ATOM 1383 C C . PRO A 1 184 ? -9.557 -10.300 -5.727 1.00 30.17 184 PRO A C 1
ATOM 1385 O O . PRO A 1 184 ? -9.455 -10.905 -4.656 1.00 30.17 184 PRO A O 1
ATOM 1388 N N . ALA A 1 185 ? -10.719 -9.861 -6.213 1.00 24.75 185 ALA A N 1
ATOM 1389 C CA . ALA A 1 185 ? -11.924 -10.606 -5.913 1.00 24.75 185 ALA A CA 1
ATOM 1390 C C . ALA A 1 185 ? -11.596 -12.051 -6.303 1.00 24.75 185 ALA A C 1
ATOM 1392 O O . ALA A 1 185 ? -11.293 -12.330 -7.465 1.00 24.75 185 ALA A O 1
ATOM 1393 N N . LEU A 1 186 ? -11.561 -12.957 -5.328 1.00 22.50 186 LEU A N 1
ATOM 1394 C CA . LEU A 1 186 ? -11.647 -14.385 -5.598 1.00 22.50 186 LEU A CA 1
ATOM 1395 C C . LEU A 1 186 ? -13.050 -14.620 -6.163 1.00 22.50 186 LEU A C 1
ATOM 1397 O O . LEU A 1 186 ? -13.932 -15.129 -5.474 1.00 22.50 186 LEU A O 1
ATOM 1401 N N . ASN A 1 187 ? -13.276 -14.212 -7.411 1.00 22.52 187 ASN A N 1
ATOM 1402 C CA . ASN A 1 187 ? -14.380 -14.723 -8.188 1.00 22.52 187 ASN A CA 1
ATOM 1403 C C . ASN A 1 187 ? -14.031 -16.186 -8.416 1.00 22.52 187 ASN A C 1
ATOM 1405 O O . ASN A 1 187 ? -13.238 -16.538 -9.287 1.00 22.52 187 ASN A O 1
ATOM 1409 N N . ARG A 1 188 ? -14.586 -17.038 -7.552 1.00 22.42 188 ARG A N 1
ATOM 1410 C CA . ARG A 1 188 ? -14.791 -18.444 -7.861 1.00 22.42 188 ARG A CA 1
ATOM 1411 C C . ARG A 1 188 ? -15.536 -18.446 -9.193 1.00 22.42 188 ARG A C 1
ATOM 1413 O O . ARG A 1 188 ? -16.732 -18.173 -9.226 1.00 22.42 188 ARG A O 1
ATOM 1420 N N . HIS A 1 189 ? -14.829 -18.701 -10.287 1.00 24.00 189 HIS A N 1
ATOM 1421 C CA . HIS A 1 189 ? -15.479 -19.233 -11.467 1.00 24.00 189 HIS A CA 1
ATOM 1422 C C . HIS A 1 189 ? -15.979 -20.611 -11.047 1.00 24.00 189 HIS A C 1
ATOM 1424 O O . HIS A 1 189 ? -15.231 -21.581 -10.999 1.00 24.00 189 HIS A O 1
ATOM 1430 N N . THR A 1 190 ? -17.229 -20.656 -10.596 1.00 28.66 190 THR A N 1
ATOM 1431 C CA . THR A 1 190 ? -18.012 -21.880 -10.604 1.00 28.66 190 THR A CA 1
ATOM 1432 C C . THR A 1 190 ? -18.207 -22.254 -12.064 1.00 28.66 190 THR A C 1
ATOM 1434 O O . THR A 1 190 ? -19.006 -21.629 -12.763 1.00 28.66 190 THR A O 1
ATOM 1437 N N . THR A 1 191 ? -17.446 -23.242 -12.506 1.00 30.64 191 THR A N 1
ATOM 1438 C CA . THR A 1 191 ? -17.836 -24.178 -13.561 1.00 30.64 191 THR A CA 1
ATOM 1439 C C . THR A 1 191 ? -17.690 -25.567 -12.987 1.00 30.64 191 THR A C 1
ATOM 1441 O O . THR A 1 191 ? -16.609 -25.814 -12.403 1.00 30.64 191 THR A O 1
#

Nearest PDB structures (foldseek):
  5hae-assembly1_A  TM=3.606E-01  e=6.802E+00  Rhodnius prolixus
  2y32-assembly1_D  TM=4.044E-01  e=9.031E+00  Bradyrhizobium japonicum